Protein AF-T0GEK7-F1 (afdb_monomer_lite)

Radius of gyration: 29.61 Å; chains: 1; bounding box: 65×41×113 Å

pLDDT: mean 88.01, std 12.63, range [35.5, 98.06]

Secondary structure (DSSP, 8-state):
---EEE-HHHHHHHHH--TT-EEHHHHHHH-TTTHHHHGGGEEEEEEE-SEE--TT---TTPSEEEEEPTTS-EEEE--SSS--S--EEE-TTTTEEEEE-HHHHHHHHHHHHTPEEPP----STTEEEEEEEEEETTEEEEEEEE--TTT-S--SGGGGHHHHTSPSPEEEEESSTTSS-HHHHHHHHHTTEEEEEHHHHEEEETTS-EEE-HHHHHHHHHHHHHHHHHHHSTT---SS---TT--GGG-EEEEEETTEEEEEETTEEEEE-TTTTT-B-TTT-PBPHHHHHHHHHHHTTTEEEPPS-HHHHHHHHHHHHHHHHHH---S-SEEEETTEEEESSEEE-HHHHHHHHHHHHHTT----

Structure (mmCIF, N/CA/C/O backbone):
data_AF-T0GEK7-F1
#
_entry.id   AF-T0GEK7-F1
#
loop_
_atom_site.group_PDB
_atom_site.id
_atom_site.type_symbol
_atom_site.label_atom_id
_atom_site.label_alt_id
_atom_site.label_comp_id
_atom_site.label_asym_id
_atom_site.label_entity_id
_atom_site.label_seq_id
_atom_site.pdbx_PDB_ins_code
_atom_site.Cartn_x
_atom_site.Cartn_y
_atom_site.Cartn_z
_atom_site.occupancy
_atom_site.B_iso_or_equiv
_atom_site.auth_seq_id
_atom_site.auth_comp_id
_atom_site.auth_asym_id
_atom_site.auth_atom_id
_atom_site.pdbx_PDB_model_num
ATOM 1 N N . MET A 1 1 ? 29.939 -14.163 -2.809 1.00 54.75 1 MET A N 1
ATOM 2 C CA . MET A 1 1 ? 29.633 -12.724 -2.695 1.00 54.75 1 MET A CA 1
ATOM 3 C C . MET A 1 1 ? 28.647 -12.449 -3.815 1.00 54.75 1 MET A C 1
ATOM 5 O O . MET A 1 1 ? 29.001 -12.741 -4.946 1.00 54.75 1 MET A O 1
ATOM 9 N N . ILE A 1 2 ? 27.399 -12.097 -3.501 1.00 65.25 2 ILE A N 1
ATOM 10 C CA . ILE A 1 2 ? 26.385 -11.810 -4.529 1.00 65.25 2 ILE A CA 1
ATOM 11 C C . ILE A 1 2 ? 26.702 -10.416 -5.062 1.00 65.25 2 ILE A C 1
ATOM 13 O O . ILE A 1 2 ? 26.800 -9.482 -4.263 1.00 65.25 2 ILE A O 1
ATOM 17 N N . THR A 1 3 ? 26.923 -10.285 -6.367 1.00 82.38 3 THR A N 1
ATOM 18 C CA . THR A 1 3 ? 27.098 -8.967 -6.975 1.00 82.38 3 THR A CA 1
ATOM 19 C C . THR A 1 3 ? 25.712 -8.379 -7.198 1.00 82.38 3 THR A C 1
ATOM 21 O O . THR A 1 3 ? 24.776 -9.077 -7.584 1.00 82.38 3 THR A O 1
ATOM 24 N N . VAL A 1 4 ? 25.563 -7.094 -6.893 1.00 87.19 4 VAL A N 1
ATOM 25 C CA . VAL A 1 4 ? 24.313 -6.358 -7.087 1.00 87.19 4 VAL A CA 1
ATOM 26 C C . VAL A 1 4 ? 24.569 -5.174 -8.003 1.00 87.19 4 VAL A C 1
ATOM 28 O O . VAL A 1 4 ? 25.631 -4.550 -7.946 1.00 87.19 4 VAL A O 1
ATOM 31 N N . ARG A 1 5 ? 23.597 -4.862 -8.855 1.00 89.62 5 ARG A N 1
ATOM 32 C CA . ARG A 1 5 ? 23.664 -3.755 -9.815 1.00 89.62 5 ARG A CA 1
ATOM 33 C C . ARG A 1 5 ? 22.434 -2.865 -9.718 1.00 89.62 5 ARG A C 1
ATOM 35 O O . ARG A 1 5 ? 21.357 -3.319 -9.336 1.00 89.62 5 ARG A O 1
ATOM 42 N N . LYS A 1 6 ? 22.598 -1.603 -10.108 1.00 90.31 6 LYS A N 1
ATOM 43 C CA . LYS A 1 6 ? 21.480 -0.674 -10.289 1.00 90.31 6 LYS A CA 1
ATOM 44 C C . LYS A 1 6 ? 20.713 -0.986 -11.577 1.00 90.31 6 LYS A C 1
ATOM 46 O O . LYS A 1 6 ? 21.272 -1.567 -12.505 1.00 90.31 6 LYS A O 1
ATOM 51 N N . LEU A 1 7 ? 19.446 -0.577 -11.603 1.00 89.31 7 LEU A N 1
ATOM 52 C CA . LEU A 1 7 ? 18.543 -0.653 -12.759 1.00 89.31 7 LEU A CA 1
ATOM 53 C C . LEU A 1 7 ? 18.309 0.749 -13.348 1.00 89.31 7 LEU A C 1
ATOM 55 O O . LEU A 1 7 ? 17.173 1.169 -13.564 1.00 89.31 7 LEU A O 1
ATOM 59 N N . THR A 1 8 ? 19.387 1.523 -13.481 1.00 87.38 8 THR A N 1
ATOM 60 C CA . THR A 1 8 ? 19.336 2.961 -13.764 1.00 87.38 8 THR A CA 1
ATOM 61 C C . THR A 1 8 ? 18.547 3.270 -15.032 1.00 87.38 8 THR A C 1
ATOM 63 O O . THR A 1 8 ? 17.679 4.140 -14.999 1.00 87.38 8 THR A O 1
ATOM 66 N N . ASN A 1 9 ? 18.778 2.523 -16.119 1.00 89.06 9 ASN A N 1
ATOM 67 C CA . ASN A 1 9 ? 18.143 2.835 -17.399 1.00 89.06 9 ASN A CA 1
ATOM 68 C C . ASN A 1 9 ? 16.624 2.675 -17.286 1.00 89.06 9 ASN A C 1
ATOM 70 O O . ASN A 1 9 ? 15.871 3.525 -17.768 1.00 89.06 9 ASN A O 1
ATOM 74 N N . PHE A 1 10 ? 16.164 1.594 -16.646 1.00 91.19 10 PHE A N 1
ATOM 75 C CA . PHE A 1 10 ? 14.748 1.334 -16.408 1.00 91.19 10 PHE A CA 1
ATOM 76 C C . PHE A 1 10 ? 14.082 2.483 -15.654 1.00 91.19 10 PHE A C 1
ATOM 78 O O . PHE A 1 10 ? 13.043 2.976 -16.095 1.00 91.19 10 PHE A O 1
ATOM 85 N N . TRP A 1 11 ? 14.691 2.952 -14.565 1.00 92.19 11 TRP A N 1
ATOM 86 C CA . TRP A 1 11 ? 14.127 4.033 -13.758 1.00 92.19 11 TRP A CA 1
ATOM 87 C C . TRP A 1 11 ? 14.065 5.366 -14.505 1.00 92.19 11 TRP A C 1
ATOM 89 O O . TRP A 1 11 ? 13.012 6.003 -14.512 1.00 92.19 11 TRP A O 1
ATOM 99 N N . GLU A 1 12 ? 15.131 5.745 -15.210 1.00 90.19 12 GLU A N 1
ATOM 100 C CA . GLU A 1 12 ? 15.141 6.942 -16.064 1.00 90.19 12 GLU A CA 1
ATOM 101 C C . GLU A 1 12 ? 14.077 6.860 -17.167 1.00 90.19 12 GLU A C 1
ATOM 103 O O . GLU A 1 12 ? 13.406 7.841 -17.494 1.00 90.19 12 GLU A O 1
ATOM 108 N N . THR A 1 13 ? 13.853 5.664 -17.710 1.00 89.50 13 THR A N 1
ATOM 109 C CA . THR A 1 13 ? 12.808 5.443 -18.712 1.00 89.50 13 THR A CA 1
ATOM 110 C C . THR A 1 13 ? 11.412 5.646 -18.132 1.00 89.50 13 THR A C 1
ATOM 112 O O . THR A 1 13 ? 10.569 6.248 -18.796 1.00 89.50 13 THR A O 1
ATOM 115 N N . LEU A 1 14 ? 11.153 5.242 -16.884 1.00 89.00 14 LEU A N 1
ATOM 116 C CA . LEU A 1 14 ? 9.874 5.531 -16.221 1.00 89.00 14 LEU A CA 1
ATOM 117 C C . LEU A 1 14 ? 9.659 7.026 -15.945 1.00 89.00 14 LEU A C 1
ATOM 119 O O . LEU A 1 14 ? 8.513 7.474 -15.955 1.00 89.00 14 LEU A O 1
ATOM 123 N N . ASP A 1 15 ? 10.724 7.804 -15.743 1.00 87.62 15 ASP A N 1
ATOM 124 C CA . ASP A 1 15 ? 10.617 9.263 -15.620 1.00 87.62 15 ASP A CA 1
ATOM 125 C C . ASP A 1 15 ? 10.234 9.947 -16.928 1.00 87.62 15 ASP A C 1
ATOM 127 O O . ASP A 1 15 ? 9.551 10.971 -16.918 1.00 87.62 15 ASP A O 1
ATOM 131 N N . MET A 1 16 ? 10.645 9.383 -18.063 1.00 82.69 16 MET A N 1
ATOM 132 C CA . MET A 1 16 ? 10.327 9.924 -19.384 1.00 82.69 16 MET A CA 1
ATOM 133 C C . MET A 1 16 ? 8.981 9.419 -19.913 1.00 82.69 16 MET A C 1
ATOM 135 O O . MET A 1 16 ? 8.267 10.145 -20.609 1.00 82.69 16 MET A O 1
ATOM 139 N N . LEU A 1 17 ? 8.603 8.188 -19.574 1.00 77.38 17 LEU A N 1
ATOM 140 C CA . LEU A 1 17 ? 7.430 7.523 -20.123 1.00 77.38 17 LEU A CA 1
ATOM 141 C C . LEU A 1 17 ? 6.116 8.072 -19.584 1.00 77.38 17 LEU A C 1
ATOM 143 O O . LEU A 1 17 ? 5.878 8.134 -18.384 1.00 77.38 17 LEU A O 1
ATOM 147 N N . THR A 1 18 ? 5.188 8.347 -20.493 1.00 68.94 18 THR A N 1
ATOM 148 C CA . THR A 1 18 ? 3.776 8.465 -20.120 1.00 68.94 18 THR A CA 1
ATOM 149 C C . THR A 1 18 ? 3.167 7.086 -19.865 1.00 68.94 18 THR A C 1
ATOM 151 O O . THR A 1 18 ? 3.697 6.058 -20.294 1.00 68.94 18 THR A O 1
ATOM 154 N N . ASP A 1 19 ? 1.977 7.051 -19.261 1.00 68.25 19 ASP A N 1
ATOM 155 C CA . ASP A 1 19 ? 1.207 5.813 -19.052 1.00 68.25 19 ASP A CA 1
ATOM 156 C C . ASP A 1 19 ? 0.832 5.069 -20.357 1.00 68.25 19 ASP A C 1
ATOM 158 O O . ASP A 1 19 ? 0.309 3.951 -20.315 1.00 68.25 19 ASP A O 1
ATOM 162 N N . MET A 1 20 ? 1.103 5.659 -21.527 1.00 68.94 20 MET A N 1
ATOM 163 C CA . MET A 1 20 ? 0.858 5.070 -22.848 1.00 68.94 20 MET A CA 1
ATOM 164 C C . MET A 1 20 ? 1.876 3.979 -23.224 1.00 68.94 20 MET A C 1
ATOM 166 O O . MET A 1 20 ? 1.602 3.191 -24.133 1.00 68.94 20 MET A O 1
ATOM 170 N N . GLY A 1 21 ? 3.001 3.893 -22.505 1.00 86.25 21 GLY A N 1
ATOM 171 C CA . GLY A 1 21 ? 4.041 2.890 -22.728 1.00 86.25 21 GLY A CA 1
ATOM 172 C C . GLY A 1 21 ? 4.896 3.146 -23.972 1.00 86.25 21 GLY A C 1
ATOM 173 O O . GLY A 1 21 ? 4.830 4.211 -24.581 1.00 86.25 21 GLY A O 1
ATOM 174 N N . MET A 1 22 ? 5.689 2.147 -24.358 1.00 89.69 22 MET A N 1
ATOM 175 C CA . MET A 1 22 ? 6.542 2.160 -25.555 1.00 89.69 22 MET A CA 1
ATOM 176 C C . MET A 1 22 ? 6.510 0.797 -26.274 1.00 89.69 22 MET A C 1
ATOM 178 O O . MET A 1 22 ? 6.037 -0.189 -25.694 1.00 89.69 22 MET A O 1
ATOM 182 N N . PRO A 1 23 ? 6.966 0.713 -27.536 1.00 91.88 23 PRO A N 1
ATOM 183 C CA . PRO A 1 23 ? 7.024 -0.547 -28.273 1.00 91.88 23 PRO A CA 1
ATOM 184 C C . PRO A 1 23 ? 7.935 -1.570 -27.576 1.00 91.88 23 PRO A C 1
ATOM 186 O O . PRO A 1 23 ? 8.959 -1.207 -26.997 1.00 91.88 23 PRO A O 1
ATOM 189 N N . ALA A 1 24 ? 7.612 -2.862 -27.667 1.00 92.06 24 ALA A N 1
ATOM 190 C CA . ALA A 1 24 ? 8.409 -3.936 -27.062 1.00 92.06 24 ALA A CA 1
ATOM 191 C C . ALA A 1 24 ? 9.869 -3.968 -27.557 1.00 92.06 24 ALA A C 1
ATOM 193 O O . ALA A 1 24 ? 10.776 -4.385 -26.832 1.00 92.06 24 ALA A O 1
ATOM 194 N N . ILE A 1 25 ? 10.121 -3.540 -28.798 1.00 90.19 25 ILE A N 1
ATOM 195 C CA . ILE A 1 25 ? 11.484 -3.390 -29.319 1.00 90.19 25 ILE A CA 1
ATOM 196 C C . ILE A 1 25 ? 12.256 -2.252 -28.641 1.00 90.19 25 ILE A C 1
ATOM 198 O O . ILE A 1 25 ? 13.429 -2.450 -28.336 1.00 90.19 25 ILE A O 1
ATOM 202 N N . SER A 1 26 ? 11.605 -1.129 -28.321 1.00 88.94 26 SER A N 1
ATOM 203 C CA . SER A 1 26 ? 12.223 -0.025 -27.573 1.00 88.94 26 SER A CA 1
ATOM 204 C C . SER A 1 26 ? 12.553 -0.453 -26.144 1.00 88.94 26 SER A C 1
ATOM 206 O O . SER A 1 26 ? 13.675 -0.237 -25.691 1.00 88.94 26 SER A O 1
ATOM 208 N N . TRP A 1 27 ? 11.644 -1.173 -25.473 1.00 90.50 27 TRP A N 1
ATOM 209 C CA . TRP A 1 27 ? 11.923 -1.743 -24.150 1.00 90.50 27 TRP A CA 1
ATOM 210 C C . TRP A 1 27 ? 13.133 -2.695 -24.164 1.00 90.50 27 TRP A C 1
ATOM 212 O O . TRP A 1 27 ? 13.996 -2.624 -23.297 1.00 90.50 27 TRP A O 1
ATOM 222 N N . ARG A 1 28 ? 13.249 -3.588 -25.154 1.00 89.31 28 ARG A N 1
ATOM 223 C CA . ARG A 1 28 ? 14.420 -4.483 -25.243 1.00 89.31 28 ARG A CA 1
ATOM 224 C C . ARG A 1 28 ? 15.709 -3.743 -25.577 1.00 89.31 28 ARG A C 1
ATOM 226 O O . ARG A 1 28 ? 16.746 -4.047 -24.996 1.00 89.31 28 ARG A O 1
ATOM 233 N N . GLY A 1 29 ? 15.643 -2.804 -26.518 1.00 84.50 29 GLY A N 1
ATOM 234 C CA . GLY A 1 29 ? 16.805 -2.068 -27.011 1.00 84.50 29 GLY A CA 1
ATOM 235 C C . GLY A 1 29 ? 17.376 -1.072 -26.000 1.00 84.50 29 GLY A C 1
ATOM 236 O O . GLY A 1 29 ? 18.592 -0.929 -25.928 1.00 84.50 29 GLY A O 1
ATOM 237 N N . GLY A 1 30 ? 16.525 -0.423 -25.198 1.00 82.88 30 GLY A N 1
ATOM 238 C CA . GLY A 1 30 ? 16.947 0.537 -24.169 1.00 82.88 30 GLY A CA 1
ATOM 239 C C . GLY A 1 30 ? 17.487 -0.108 -22.887 1.00 82.88 30 GLY A C 1
ATOM 240 O O . GLY A 1 30 ? 18.254 0.513 -22.149 1.00 82.88 30 GLY A O 1
ATOM 241 N N . HIS A 1 31 ? 17.136 -1.374 -22.636 1.00 86.25 31 HIS A N 1
ATOM 242 C CA . HIS A 1 31 ? 17.421 -2.065 -21.374 1.00 86.25 31 HIS A CA 1
ATOM 243 C C . HIS A 1 31 ? 18.125 -3.424 -21.538 1.00 86.25 31 HIS A C 1
ATOM 245 O O . HIS A 1 31 ? 17.794 -4.350 -20.800 1.00 86.25 31 HIS A O 1
ATOM 251 N N . PRO A 1 32 ? 19.104 -3.619 -22.445 1.00 84.06 32 PRO A N 1
ATOM 252 C CA . PRO A 1 32 ? 19.640 -4.952 -22.737 1.00 84.06 32 PRO A CA 1
ATOM 253 C C . PRO A 1 32 ? 20.264 -5.626 -21.507 1.00 84.06 32 PRO A C 1
ATOM 255 O O . PRO A 1 32 ? 20.119 -6.831 -21.319 1.00 84.06 32 PRO A O 1
ATOM 258 N N . GLY A 1 33 ? 20.907 -4.848 -20.629 1.00 85.69 33 GLY A N 1
ATOM 259 C CA . GLY A 1 33 ? 21.467 -5.351 -19.374 1.00 85.69 33 GLY A CA 1
ATOM 260 C C . GLY A 1 33 ? 20.417 -5.655 -18.303 1.00 85.69 33 GLY A C 1
ATOM 261 O O . GLY A 1 33 ? 20.663 -6.494 -17.444 1.00 85.69 33 GLY A O 1
ATOM 262 N N . GLU A 1 34 ? 19.251 -5.018 -18.354 1.00 90.69 34 GLU A N 1
ATOM 263 C CA . GLU A 1 34 ? 18.211 -5.049 -17.312 1.00 90.69 34 GLU A CA 1
ATOM 264 C C . GLU A 1 34 ? 16.970 -5.850 -17.752 1.00 90.69 34 GLU A C 1
ATOM 266 O O . GLU A 1 34 ? 16.042 -6.053 -16.971 1.00 90.69 34 GLU A O 1
ATOM 271 N N . TRP A 1 35 ? 16.954 -6.331 -18.998 1.00 90.75 35 TRP A N 1
ATOM 272 C CA . TRP A 1 35 ? 15.762 -6.835 -19.673 1.00 90.75 35 TRP A CA 1
ATOM 273 C C . TRP A 1 35 ? 15.071 -7.986 -18.943 1.00 90.75 35 TRP A C 1
ATOM 275 O O . TRP A 1 35 ? 13.845 -7.991 -18.838 1.00 90.75 35 TRP A O 1
ATOM 285 N N . GLU A 1 36 ? 15.833 -8.934 -18.397 1.00 92.19 36 GLU A N 1
ATOM 286 C CA . GLU A 1 36 ? 15.252 -10.068 -17.669 1.00 92.19 36 GLU A CA 1
ATOM 287 C C . GLU A 1 36 ? 14.533 -9.645 -16.381 1.00 92.19 36 GLU A C 1
ATOM 289 O O . GLU A 1 36 ? 13.574 -10.300 -15.978 1.00 92.19 36 GLU A O 1
ATOM 294 N N . VAL A 1 37 ? 14.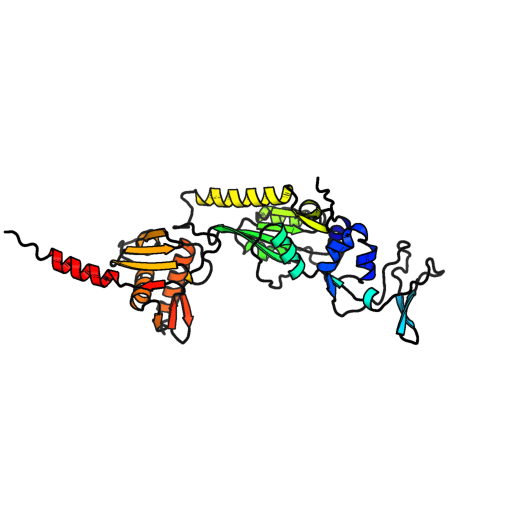918 -8.508 -15.791 1.00 92.00 37 VAL A N 1
ATOM 295 C CA . VAL A 1 37 ? 14.235 -7.913 -14.633 1.00 92.00 37 VAL A CA 1
ATOM 296 C C . VAL A 1 37 ? 12.988 -7.141 -15.071 1.00 92.00 37 VAL A C 1
ATOM 298 O O . VAL A 1 37 ? 11.949 -7.196 -14.415 1.00 92.00 37 VAL A O 1
ATOM 301 N N . VAL A 1 38 ? 13.073 -6.419 -16.192 1.00 92.69 38 VAL A N 1
ATOM 302 C CA . VAL A 1 38 ? 12.011 -5.519 -16.671 1.00 92.69 38 VAL A CA 1
ATOM 303 C C . VAL A 1 38 ? 10.866 -6.281 -17.336 1.00 92.69 38 VAL A C 1
ATOM 305 O O . VAL A 1 38 ? 9.698 -6.013 -17.054 1.00 92.69 38 VAL A O 1
ATOM 308 N N . ARG A 1 39 ? 11.169 -7.254 -18.204 1.00 93.56 39 ARG A N 1
ATOM 309 C CA . ARG A 1 39 ? 10.184 -7.977 -19.027 1.00 93.56 39 ARG A CA 1
ATOM 310 C C . ARG A 1 39 ? 8.984 -8.523 -18.235 1.00 93.56 39 ARG A C 1
ATOM 312 O O . ARG A 1 39 ? 7.860 -8.345 -18.710 1.00 93.56 39 ARG A O 1
ATOM 319 N N . PRO A 1 40 ? 9.149 -9.164 -17.059 1.00 94.75 40 PRO A N 1
ATOM 320 C CA . PRO A 1 40 ? 8.019 -9.700 -16.295 1.00 94.75 40 PRO A CA 1
ATOM 321 C C . PRO A 1 40 ? 7.040 -8.621 -15.810 1.00 94.75 40 PRO A C 1
ATOM 323 O O . PRO A 1 40 ? 5.848 -8.903 -15.647 1.00 94.75 40 PRO A O 1
ATOM 326 N N . LEU A 1 41 ? 7.532 -7.392 -15.617 1.00 94.25 41 LEU A N 1
ATOM 327 C CA . LEU A 1 41 ? 6.781 -6.241 -15.113 1.00 94.25 41 LEU A CA 1
ATOM 328 C C . LEU A 1 41 ? 5.962 -5.539 -16.202 1.00 94.25 41 LEU A C 1
ATOM 330 O O . LEU A 1 41 ? 5.183 -4.639 -15.893 1.00 94.25 41 LEU A O 1
ATOM 334 N N . LEU A 1 42 ? 6.114 -5.932 -17.468 1.00 94.31 42 LEU A N 1
ATOM 335 C CA . LEU A 1 42 ? 5.407 -5.322 -18.588 1.00 94.31 42 LEU A CA 1
ATOM 336 C C . LEU A 1 42 ? 4.090 -6.045 -18.902 1.00 94.31 42 LEU A C 1
ATOM 338 O O . LEU A 1 42 ? 3.919 -7.253 -18.689 1.00 94.31 42 LEU A O 1
ATOM 342 N N . VAL A 1 43 ? 3.140 -5.281 -19.440 1.00 94.75 43 VAL A N 1
ATOM 343 C CA . VAL A 1 43 ? 1.871 -5.779 -19.975 1.00 94.75 43 VAL A CA 1
ATOM 344 C C . VAL A 1 43 ? 1.561 -5.122 -21.317 1.00 94.75 43 VAL A C 1
ATOM 346 O O . VAL A 1 43 ? 1.776 -3.923 -21.516 1.00 94.75 43 VAL A O 1
ATOM 349 N N . ASN A 1 44 ? 1.029 -5.918 -22.244 1.00 94.19 44 ASN A N 1
ATOM 350 C CA . ASN A 1 44 ? 0.565 -5.436 -23.539 1.00 94.19 44 ASN A CA 1
ATOM 351 C C . ASN A 1 44 ? -0.644 -4.508 -23.365 1.00 94.19 44 ASN A C 1
ATOM 353 O O . ASN A 1 44 ? -1.605 -4.831 -22.671 1.00 94.19 44 ASN A O 1
ATOM 357 N N . THR A 1 45 ? -0.632 -3.374 -24.061 1.00 91.25 45 THR A N 1
ATOM 358 C CA . THR A 1 45 ? -1.751 -2.413 -24.073 1.00 91.25 45 THR A CA 1
ATOM 359 C C . THR A 1 45 ? -2.826 -2.752 -25.112 1.00 91.25 45 THR A C 1
ATOM 361 O O . THR A 1 45 ? -3.866 -2.101 -25.160 1.00 91.25 45 THR A O 1
ATOM 364 N N . GLY A 1 46 ? -2.555 -3.726 -25.990 1.00 91.19 46 GLY A N 1
ATOM 365 C CA . GLY A 1 46 ? -3.379 -4.044 -27.161 1.00 91.19 46 GLY A CA 1
ATOM 366 C C . GLY A 1 46 ? -3.187 -3.089 -28.346 1.00 91.19 46 GLY A C 1
ATOM 367 O O . GLY A 1 46 ? -3.750 -3.326 -29.412 1.00 91.19 46 GLY A O 1
ATOM 368 N N . ARG A 1 47 ? -2.379 -2.031 -28.195 1.00 92.00 47 ARG A N 1
ATOM 369 C CA . ARG A 1 47 ? -2.059 -1.080 -29.268 1.00 92.00 47 ARG A CA 1
ATOM 370 C C . ARG A 1 47 ? -0.790 -1.494 -30.010 1.00 92.00 47 ARG A C 1
ATOM 372 O O . ARG A 1 47 ? 0.072 -2.180 -29.458 1.00 92.00 47 ARG A O 1
ATOM 379 N N . ARG A 1 48 ? -0.677 -1.049 -31.260 1.00 93.38 48 ARG A N 1
ATOM 380 C CA . ARG A 1 48 ? 0.524 -1.191 -32.088 1.00 93.38 48 ARG A CA 1
ATOM 381 C C . ARG A 1 48 ? 1.145 0.177 -32.307 1.00 93.38 48 ARG A C 1
ATOM 383 O O . ARG A 1 48 ? 0.424 1.159 -32.473 1.00 93.38 48 ARG A O 1
ATOM 390 N N . ALA A 1 49 ? 2.464 0.225 -32.298 1.00 91.12 49 ALA A N 1
ATOM 391 C CA . ALA A 1 49 ? 3.209 1.426 -32.598 1.00 91.12 49 ALA A CA 1
ATOM 392 C C . ALA A 1 49 ? 3.164 1.712 -34.103 1.00 91.12 49 ALA A C 1
ATOM 394 O O . ALA A 1 49 ? 3.383 0.813 -34.913 1.00 91.12 49 ALA A O 1
ATOM 395 N N . ALA A 1 50 ? 2.897 2.965 -34.470 1.00 90.38 50 ALA A N 1
ATOM 396 C CA . ALA A 1 50 ? 3.035 3.434 -35.850 1.00 90.38 50 ALA A CA 1
ATOM 397 C C . ALA A 1 50 ? 4.490 3.807 -36.191 1.00 90.38 50 ALA A C 1
ATOM 399 O O . ALA A 1 50 ? 4.821 4.029 -37.355 1.00 90.38 50 ALA A O 1
ATOM 400 N N . SER A 1 51 ? 5.352 3.880 -35.178 1.00 89.25 51 SER A N 1
ATOM 401 C CA . SER A 1 51 ? 6.763 4.219 -35.295 1.00 89.25 51 SER A CA 1
ATOM 402 C C . SER A 1 51 ? 7.586 3.553 -34.192 1.00 89.25 51 SER A C 1
ATOM 404 O O . SER A 1 51 ? 7.047 3.220 -33.137 1.00 89.25 51 SER A O 1
ATOM 406 N N . VAL A 1 52 ? 8.885 3.375 -34.423 1.00 87.50 52 VAL A N 1
ATOM 407 C CA . VAL A 1 52 ? 9.847 2.844 -33.442 1.00 87.50 52 VAL A CA 1
ATOM 408 C C . VAL A 1 52 ? 11.088 3.731 -33.386 1.00 87.50 52 VAL A C 1
ATOM 410 O O . VAL A 1 52 ? 11.446 4.370 -34.380 1.00 87.50 52 VAL A O 1
ATOM 413 N N . ASP A 1 53 ? 11.741 3.772 -32.228 1.00 79.62 53 ASP A N 1
ATOM 414 C CA . ASP A 1 53 ? 12.920 4.615 -32.022 1.00 79.62 53 ASP A CA 1
ATOM 415 C C . ASP A 1 53 ? 14.071 4.201 -32.946 1.00 79.62 53 ASP A C 1
ATOM 417 O O . ASP A 1 53 ? 14.267 3.020 -33.253 1.00 79.62 53 ASP A O 1
ATOM 421 N N . CYS A 1 54 ? 14.838 5.184 -33.419 1.00 74.88 54 CYS A N 1
ATOM 422 C CA . CYS A 1 54 ? 15.990 4.920 -34.271 1.00 74.88 54 CYS A CA 1
ATOM 423 C C . CYS A 1 54 ? 17.241 4.619 -33.424 1.00 74.88 54 CYS A C 1
ATOM 425 O O . CYS A 1 54 ? 17.600 5.439 -32.578 1.00 74.88 54 CYS A O 1
ATOM 427 N N . PRO A 1 55 ? 17.973 3.523 -33.699 1.00 63.53 55 PRO A N 1
ATOM 428 C CA . PRO A 1 55 ? 19.237 3.213 -33.026 1.00 63.53 55 PRO A CA 1
ATOM 429 C C . PRO A 1 55 ? 20.351 4.245 -33.268 1.00 63.53 55 PRO A C 1
ATOM 431 O O . PRO A 1 55 ? 21.277 4.341 -32.470 1.00 63.53 55 PRO A O 1
ATOM 434 N N . SER A 1 56 ? 20.291 4.998 -34.373 1.00 61.56 56 SER A N 1
ATOM 435 C CA . SER A 1 56 ? 21.366 5.898 -34.825 1.00 61.56 56 SER A CA 1
ATOM 436 C C . SER A 1 56 ? 21.420 7.248 -34.093 1.00 61.56 56 SER A C 1
ATOM 438 O O . SER A 1 56 ? 22.327 8.033 -34.356 1.00 61.56 56 SER A O 1
ATOM 440 N N . GLY A 1 57 ? 20.482 7.528 -33.181 1.00 55.56 57 GLY A N 1
ATOM 441 C CA . GLY A 1 57 ? 20.324 8.854 -32.576 1.00 55.56 57 GLY A CA 1
ATOM 442 C C . GLY A 1 57 ? 19.526 9.814 -33.468 1.00 55.56 57 GLY A C 1
ATOM 443 O O . GLY A 1 57 ? 19.439 9.640 -34.681 1.00 55.56 57 GLY A O 1
ATOM 444 N N . ALA A 1 58 ? 18.858 10.779 -32.836 1.00 53.31 58 ALA A N 1
ATOM 445 C CA . ALA A 1 58 ? 17.810 11.618 -33.416 1.00 53.31 58 ALA A CA 1
ATOM 446 C C . ALA A 1 58 ? 18.261 12.481 -34.616 1.00 53.31 58 ALA A C 1
ATOM 448 O O . ALA A 1 58 ? 19.026 13.430 -34.451 1.00 53.31 58 ALA A O 1
ATOM 449 N N . GLY A 1 59 ? 17.720 12.183 -35.801 1.00 52.44 59 GLY A N 1
ATOM 450 C CA . GLY A 1 59 ? 17.540 13.144 -36.896 1.00 52.44 59 GLY A CA 1
ATOM 451 C C . GLY A 1 59 ? 16.224 13.925 -36.750 1.00 52.44 59 GLY A C 1
ATOM 452 O O . GLY A 1 59 ? 15.380 13.571 -35.924 1.00 52.44 59 GLY A O 1
ATOM 453 N N . GLU A 1 60 ? 16.042 14.978 -37.552 1.00 51.00 60 GLU A N 1
ATOM 454 C CA . GLU A 1 60 ? 14.865 15.870 -37.532 1.00 51.00 60 GLU A CA 1
ATOM 455 C C . GLU A 1 60 ? 13.542 15.127 -37.822 1.00 51.00 60 GLU A C 1
ATOM 457 O O . GLU A 1 60 ? 12.493 15.532 -37.323 1.00 51.00 60 GLU A O 1
ATOM 462 N N . PHE A 1 61 ? 13.591 13.995 -38.543 1.00 56.34 61 PHE A N 1
ATOM 463 C CA . PHE A 1 61 ? 12.428 13.158 -38.875 1.00 56.34 61 PHE A CA 1
ATOM 464 C C . PHE A 1 61 ? 12.458 11.768 -38.210 1.00 56.34 61 PHE A C 1
ATOM 466 O O . PHE A 1 61 ? 11.866 10.807 -38.697 1.00 56.34 61 PHE A O 1
ATOM 473 N N . CYS A 1 62 ? 13.133 11.644 -37.069 1.00 66.50 62 CYS A N 1
ATOM 474 C CA . CYS A 1 62 ? 13.125 10.448 -36.226 1.00 66.50 62 CYS A CA 1
ATOM 475 C C . CYS A 1 62 ? 11.967 10.544 -35.206 1.00 66.50 62 CYS A C 1
ATOM 477 O O . CYS A 1 62 ? 11.862 11.586 -34.555 1.00 66.50 62 CYS A O 1
ATOM 479 N N . PRO A 1 63 ? 11.072 9.541 -35.036 1.00 80.25 63 PRO A N 1
ATOM 480 C CA . PRO A 1 63 ? 11.269 8.078 -35.130 1.00 80.25 63 PRO A CA 1
ATOM 481 C C . PRO A 1 63 ? 10.988 7.419 -36.500 1.00 80.25 63 PRO A C 1
ATOM 483 O O . PRO A 1 63 ? 10.325 7.989 -37.362 1.00 80.25 63 PRO A O 1
ATOM 486 N N . ARG A 1 64 ? 11.446 6.165 -36.686 1.00 87.75 64 ARG A N 1
ATOM 487 C CA . ARG A 1 64 ? 11.211 5.359 -37.907 1.00 87.75 64 ARG A CA 1
ATOM 488 C C . ARG A 1 64 ? 9.741 4.983 -38.038 1.00 87.75 64 ARG A C 1
ATOM 490 O O . ARG A 1 64 ? 9.149 4.524 -37.065 1.00 87.75 64 ARG A O 1
ATOM 497 N N . LYS A 1 65 ? 9.167 5.082 -39.237 1.00 90.94 65 LYS A N 1
ATOM 498 C CA . LYS A 1 65 ? 7.759 4.740 -39.490 1.00 90.94 65 LYS A CA 1
ATOM 499 C C . LYS A 1 65 ? 7.592 3.244 -39.736 1.00 90.94 65 LYS A C 1
ATOM 501 O O . LYS A 1 65 ? 8.301 2.674 -40.559 1.00 90.94 65 LYS A O 1
ATOM 506 N N . VAL A 1 66 ? 6.629 2.621 -39.062 1.00 92.94 66 VAL A N 1
ATOM 507 C CA . VAL A 1 66 ? 6.261 1.218 -39.289 1.00 92.94 66 VAL A CA 1
ATOM 508 C C . VAL A 1 66 ? 5.361 1.121 -40.523 1.00 92.94 66 VAL A C 1
ATOM 510 O O . VAL A 1 66 ? 4.343 1.809 -40.615 1.00 92.94 66 VAL A O 1
ATOM 513 N N . ILE A 1 67 ? 5.731 0.254 -41.464 1.00 92.88 67 ILE A N 1
ATOM 514 C CA . ILE A 1 67 ? 5.022 0.007 -42.721 1.00 92.88 67 ILE A CA 1
ATOM 515 C C . ILE A 1 67 ? 4.723 -1.487 -42.828 1.00 92.88 67 ILE A C 1
ATOM 517 O O . ILE A 1 67 ? 5.620 -2.324 -42.715 1.00 92.88 67 ILE A O 1
ATOM 521 N N . GLU A 1 68 ? 3.456 -1.817 -43.068 1.00 93.19 68 GLU A N 1
ATOM 522 C CA . GLU A 1 68 ? 3.021 -3.175 -43.388 1.00 93.19 68 GLU A CA 1
ATOM 523 C C . GLU A 1 68 ? 3.077 -3.383 -44.906 1.00 93.19 68 GLU A C 1
ATOM 525 O O . GLU A 1 68 ? 2.455 -2.655 -45.681 1.00 93.19 68 GLU A O 1
ATOM 530 N N . LEU A 1 69 ? 3.875 -4.358 -45.330 1.00 91.88 69 LEU A N 1
ATOM 531 C CA . LEU A 1 69 ? 4.076 -4.743 -46.720 1.00 91.88 69 LEU A CA 1
ATOM 532 C C . LEU A 1 69 ? 3.114 -5.872 -47.115 1.00 91.88 69 LEU A C 1
ATOM 534 O O . LEU A 1 69 ? 2.508 -6.549 -46.280 1.00 91.88 69 LEU A O 1
ATOM 538 N N . SER A 1 70 ? 3.022 -6.140 -48.419 1.00 87.25 70 SER A N 1
ATOM 539 C CA . SER A 1 70 ? 2.273 -7.287 -48.939 1.00 87.25 70 SER A CA 1
ATOM 540 C C . SER A 1 70 ? 2.759 -8.603 -48.321 1.00 87.25 70 SER A C 1
ATOM 542 O O . SER A 1 70 ? 3.964 -8.851 -48.240 1.00 87.25 70 SER A O 1
ATOM 544 N N . GLY A 1 71 ? 1.823 -9.469 -47.928 1.00 85.94 71 GLY A N 1
ATOM 545 C CA . GLY A 1 71 ? 2.135 -10.761 -47.308 1.00 85.94 71 GLY A CA 1
ATOM 546 C C . GLY A 1 71 ? 2.366 -10.707 -45.793 1.00 85.94 71 GLY A C 1
ATOM 547 O O . GLY A 1 71 ? 2.881 -11.672 -45.239 1.00 85.94 71 GLY A O 1
ATOM 548 N N . GLY A 1 72 ? 2.003 -9.607 -45.121 1.00 84.75 72 GLY A N 1
ATOM 549 C CA . GLY A 1 72 ? 2.049 -9.489 -43.655 1.00 84.75 72 GLY A CA 1
ATOM 550 C C . GLY A 1 72 ? 3.447 -9.254 -43.073 1.00 84.75 72 GLY A C 1
ATOM 551 O O . GLY A 1 72 ? 3.629 -9.305 -41.857 1.00 84.75 72 GLY A O 1
ATOM 552 N N . ARG A 1 73 ? 4.446 -9.000 -43.929 1.00 91.50 73 ARG A N 1
ATOM 553 C CA . ARG A 1 73 ? 5.774 -8.534 -43.507 1.00 91.50 73 ARG A CA 1
ATOM 554 C C . ARG A 1 73 ? 5.676 -7.084 -43.052 1.00 91.50 73 ARG A C 1
ATOM 556 O O . ARG A 1 73 ? 4.948 -6.308 -43.660 1.00 91.50 73 ARG A O 1
ATOM 563 N N . MET A 1 74 ? 6.441 -6.700 -42.037 1.00 93.69 74 MET A N 1
ATOM 564 C CA . MET A 1 74 ? 6.512 -5.307 -41.598 1.00 93.69 74 MET A CA 1
ATOM 565 C C . MET A 1 74 ? 7.955 -4.838 -41.504 1.00 93.69 74 MET A C 1
ATOM 567 O O . MET A 1 74 ? 8.863 -5.602 -41.172 1.00 93.69 74 MET A O 1
ATOM 571 N N . ILE A 1 75 ? 8.145 -3.560 -41.799 1.00 93.38 75 ILE A N 1
ATOM 572 C CA . ILE A 1 75 ? 9.432 -2.875 -41.726 1.00 93.38 75 ILE A CA 1
ATOM 573 C C . ILE A 1 75 ? 9.280 -1.552 -40.975 1.00 93.38 75 ILE A C 1
ATOM 575 O O . ILE A 1 75 ? 8.187 -0.994 -40.909 1.00 93.38 75 ILE A O 1
ATOM 579 N N . ALA A 1 76 ? 10.373 -1.043 -40.420 1.00 91.31 76 ALA A N 1
ATOM 580 C CA . ALA A 1 76 ? 10.494 0.298 -39.875 1.00 91.31 76 ALA A CA 1
ATOM 581 C C . ALA A 1 76 ? 11.489 1.102 -40.724 1.00 91.31 76 ALA A C 1
ATOM 583 O O . ALA A 1 76 ? 12.683 0.793 -40.752 1.00 91.31 76 ALA A O 1
ATOM 584 N N . GLU A 1 77 ? 10.990 2.123 -41.417 1.00 90.19 77 GLU A N 1
ATOM 585 C CA . GLU A 1 77 ? 11.729 2.908 -42.409 1.00 90.19 77 GLU A CA 1
ATOM 586 C C . GLU A 1 77 ? 12.159 4.275 -41.847 1.00 90.19 77 GLU A C 1
ATOM 588 O O . GLU A 1 77 ? 11.392 4.955 -41.156 1.00 90.19 77 GLU A O 1
ATOM 593 N N . CYS A 1 78 ? 13.391 4.690 -42.156 1.00 86.75 78 CYS A N 1
ATOM 594 C CA . CYS A 1 78 ? 13.896 6.032 -41.859 1.00 86.75 78 CYS A CA 1
ATOM 595 C C . CYS A 1 78 ? 13.092 7.086 -42.631 1.00 86.75 78 CYS A C 1
ATOM 597 O O . CYS A 1 78 ? 12.837 6.907 -43.816 1.00 86.75 78 CYS A O 1
ATOM 599 N N . GLN A 1 79 ? 12.682 8.171 -41.973 1.00 85.44 79 GLN A N 1
ATOM 600 C CA . GLN A 1 79 ? 11.932 9.250 -42.631 1.00 85.44 79 GLN A CA 1
ATOM 601 C C . GLN A 1 79 ? 12.812 10.461 -42.997 1.00 85.44 79 GLN A C 1
ATOM 603 O O . GLN A 1 79 ? 12.300 11.415 -43.577 1.00 85.44 79 GLN A O 1
ATOM 608 N N . ASP A 1 80 ? 14.116 10.437 -42.690 1.00 81.31 80 ASP A N 1
ATOM 609 C CA . ASP A 1 80 ? 15.047 11.488 -43.116 1.00 81.31 80 ASP A CA 1
ATOM 610 C C . ASP A 1 80 ? 15.296 11.427 -44.633 1.00 81.31 80 ASP A C 1
ATOM 612 O O . ASP A 1 80 ? 15.286 10.355 -45.246 1.00 81.31 80 ASP A O 1
ATOM 616 N N . ILE A 1 81 ? 15.554 12.590 -45.241 1.00 79.06 81 ILE A N 1
ATOM 617 C CA . ILE A 1 81 ? 15.883 12.717 -46.666 1.00 79.06 81 ILE A CA 1
ATOM 618 C C . ILE A 1 81 ? 17.224 13.458 -46.804 1.00 79.06 81 ILE A C 1
ATOM 620 O O . ILE A 1 81 ? 17.269 14.666 -46.562 1.00 79.06 81 ILE A O 1
ATOM 624 N N . PRO A 1 82 ? 18.309 12.783 -47.238 1.00 81.31 82 PRO A N 1
ATOM 625 C CA . PRO A 1 82 ? 18.398 11.348 -47.534 1.00 81.31 82 PRO A CA 1
ATOM 626 C C . PRO A 1 82 ? 18.313 10.480 -46.267 1.00 81.31 82 PRO A C 1
ATOM 628 O O . PRO A 1 82 ? 18.611 10.949 -45.171 1.00 81.31 82 PRO A O 1
ATOM 631 N N . ALA A 1 83 ? 17.947 9.204 -46.429 1.00 77.75 83 ALA A N 1
ATOM 632 C CA . ALA A 1 83 ? 17.864 8.267 -45.313 1.00 77.75 83 ALA A CA 1
ATOM 633 C C . ALA A 1 83 ? 19.227 8.131 -44.617 1.00 77.75 83 ALA A C 1
ATOM 635 O O . ALA A 1 83 ? 20.234 7.815 -45.252 1.00 77.75 83 ALA A O 1
ATOM 636 N N . VAL A 1 84 ? 19.243 8.359 -43.303 1.00 81.00 84 VAL A N 1
ATOM 637 C CA . VAL A 1 84 ? 20.468 8.338 -42.484 1.00 81.00 84 VAL A CA 1
ATOM 638 C C . VAL A 1 84 ? 20.711 6.957 -41.862 1.00 81.00 84 VAL A C 1
ATOM 640 O O . VAL A 1 84 ? 21.791 6.676 -41.349 1.00 81.00 84 VAL A O 1
ATOM 643 N N . CYS A 1 85 ? 19.720 6.062 -41.904 1.00 80.94 85 CYS A N 1
ATOM 644 C CA . CYS A 1 85 ? 19.827 4.732 -41.316 1.00 80.94 85 CYS A CA 1
ATOM 645 C C . CYS A 1 85 ? 19.054 3.668 -42.105 1.00 80.94 85 CYS A C 1
ATOM 647 O O . CYS A 1 85 ? 18.067 3.970 -42.779 1.00 80.94 85 CYS A O 1
ATOM 649 N N . ASP A 1 86 ? 19.496 2.416 -41.974 1.00 85.12 86 ASP A N 1
ATOM 650 C CA . ASP A 1 86 ? 18.912 1.283 -42.690 1.00 85.12 86 ASP A CA 1
ATOM 651 C C . ASP A 1 86 ? 17.487 0.955 -42.231 1.00 85.12 86 ASP A C 1
ATOM 653 O O . ASP A 1 86 ? 17.112 1.140 -41.065 1.00 85.12 86 ASP A O 1
ATOM 657 N N . THR A 1 87 ? 16.709 0.398 -43.163 1.00 88.44 87 THR A N 1
ATOM 658 C CA . THR A 1 87 ? 15.391 -0.177 -42.876 1.00 88.44 87 THR A CA 1
ATOM 659 C C . THR A 1 87 ? 15.537 -1.367 -41.932 1.00 88.44 87 THR A C 1
ATOM 661 O O . THR A 1 87 ? 16.368 -2.247 -42.147 1.00 88.44 87 THR A O 1
ATOM 664 N N . LEU A 1 88 ? 14.698 -1.413 -40.899 1.00 88.69 88 LEU A N 1
ATOM 665 C CA . LEU A 1 88 ? 14.679 -2.494 -39.917 1.00 88.69 88 LEU A CA 1
ATOM 666 C C . LEU A 1 88 ? 13.479 -3.406 -40.159 1.00 88.69 88 LEU A C 1
ATOM 668 O O . LEU A 1 88 ? 12.350 -2.931 -40.203 1.00 88.69 88 LEU A O 1
ATOM 672 N N . GLU A 1 89 ? 13.695 -4.713 -40.271 1.00 91.94 89 GLU A N 1
ATOM 673 C CA . GLU A 1 89 ? 12.583 -5.665 -40.237 1.00 91.94 89 GLU A CA 1
ATOM 674 C C . GLU A 1 89 ? 12.000 -5.739 -38.822 1.00 91.94 89 GLU A C 1
ATOM 676 O O . GLU A 1 89 ? 12.739 -5.851 -37.844 1.00 91.94 89 GLU A O 1
ATOM 681 N N . VAL A 1 90 ? 10.671 -5.667 -38.713 1.00 93.25 90 VAL A N 1
ATOM 682 C CA . VAL A 1 90 ? 9.966 -5.722 -37.427 1.00 93.25 90 VAL A CA 1
ATOM 683 C C . VAL A 1 90 ? 8.832 -6.737 -37.474 1.00 93.25 90 VAL A C 1
ATOM 685 O O . VAL A 1 90 ? 8.173 -6.942 -38.492 1.00 93.25 90 VAL A O 1
ATOM 688 N N . THR A 1 91 ? 8.583 -7.383 -36.345 1.00 93.94 91 THR A N 1
ATOM 689 C CA . THR A 1 91 ? 7.478 -8.322 -36.155 1.00 93.94 91 THR A CA 1
ATOM 690 C C . THR A 1 91 ? 6.298 -7.658 -35.448 1.00 93.94 91 THR A C 1
ATOM 692 O O . THR A 1 91 ? 6.406 -6.570 -34.880 1.00 93.94 91 THR A O 1
ATOM 695 N N . LEU A 1 92 ? 5.149 -8.345 -35.420 1.00 91.44 92 LEU A N 1
ATOM 696 C CA . LEU A 1 92 ? 3.981 -7.864 -34.670 1.00 91.44 92 LEU A CA 1
ATOM 697 C C . LEU A 1 92 ? 4.295 -7.738 -33.180 1.00 91.44 92 LEU A C 1
ATOM 699 O O . LEU A 1 92 ? 3.785 -6.829 -32.534 1.00 91.44 92 LEU A O 1
ATOM 703 N N . ALA A 1 93 ? 5.125 -8.636 -32.645 1.00 92.12 93 ALA A N 1
ATOM 704 C CA . ALA A 1 93 ? 5.543 -8.601 -31.251 1.00 92.12 93 ALA A CA 1
ATOM 705 C C . ALA A 1 93 ? 6.433 -7.385 -30.958 1.00 92.12 93 ALA A C 1
ATOM 707 O O . ALA A 1 93 ? 6.294 -6.785 -29.900 1.00 92.12 93 ALA A O 1
ATOM 708 N N . ASP A 1 94 ? 7.289 -6.982 -31.899 1.00 93.25 94 ASP A N 1
ATOM 709 C CA . ASP A 1 94 ? 8.219 -5.857 -31.730 1.00 93.25 94 ASP A CA 1
ATOM 710 C C . ASP A 1 94 ? 7.496 -4.516 -31.584 1.00 93.25 94 ASP A C 1
ATOM 712 O O . ASP A 1 94 ? 7.892 -3.674 -30.776 1.00 93.25 94 ASP A O 1
ATOM 716 N N . ILE A 1 95 ? 6.410 -4.341 -32.339 1.00 93.88 95 ILE A N 1
ATOM 717 C CA . ILE A 1 95 ? 5.626 -3.102 -32.369 1.00 93.88 95 ILE A CA 1
ATOM 718 C C . ILE A 1 95 ? 4.454 -3.105 -31.380 1.00 93.88 95 ILE A C 1
ATOM 720 O O . ILE A 1 95 ? 3.682 -2.146 -31.346 1.00 93.88 95 ILE A O 1
ATOM 724 N N . GLN A 1 96 ? 4.271 -4.167 -30.586 1.00 94.75 96 GLN A N 1
ATOM 725 C CA . GLN A 1 96 ? 3.261 -4.167 -29.529 1.00 94.75 96 GLN A CA 1
ATOM 726 C C . GLN A 1 96 ? 3.630 -3.138 -28.464 1.00 94.75 96 GLN A C 1
ATOM 728 O O . GLN A 1 96 ? 4.710 -3.183 -27.880 1.00 94.75 96 GLN A O 1
ATOM 733 N N . MET A 1 97 ? 2.706 -2.217 -28.198 1.00 93.75 97 MET A N 1
ATOM 734 C CA . MET A 1 97 ? 2.871 -1.214 -27.155 1.00 93.75 97 MET A CA 1
ATOM 735 C C . MET A 1 97 ? 2.723 -1.878 -25.789 1.00 93.75 97 MET A C 1
ATOM 737 O O . MET A 1 97 ? 1.675 -2.462 -25.482 1.00 93.75 97 MET A O 1
ATOM 741 N N . GLN A 1 98 ? 3.756 -1.750 -24.965 1.00 93.88 98 GLN A N 1
ATOM 742 C CA . GLN A 1 98 ? 3.836 -2.296 -23.619 1.00 93.88 98 GLN A CA 1
ATOM 743 C C . GLN A 1 98 ? 4.008 -1.178 -22.601 1.00 93.88 98 GLN A C 1
ATOM 745 O O . GLN A 1 98 ? 4.715 -0.199 -22.839 1.00 93.88 98 GLN A O 1
ATOM 750 N N . ARG A 1 99 ? 3.381 -1.347 -21.441 1.00 91.88 99 ARG A N 1
ATOM 751 C CA . ARG A 1 99 ? 3.526 -0.451 -20.290 1.00 91.88 99 ARG A CA 1
ATOM 752 C C . ARG A 1 99 ? 3.840 -1.258 -19.041 1.00 91.88 99 ARG A C 1
ATOM 754 O O . ARG A 1 99 ? 3.599 -2.466 -19.017 1.00 91.88 99 ARG A O 1
ATOM 761 N N . VAL A 1 100 ? 4.295 -0.583 -17.991 1.00 92.12 100 VAL A N 1
ATOM 762 C CA . VAL A 1 100 ? 4.439 -1.213 -16.678 1.00 92.12 100 VAL A CA 1
ATOM 763 C C . VAL A 1 100 ? 3.067 -1.629 -16.149 1.00 92.12 100 VAL A C 1
ATOM 765 O O . VAL A 1 100 ? 2.101 -0.855 -16.125 1.00 92.12 100 VAL A O 1
ATOM 768 N N . ASP A 1 101 ? 2.986 -2.881 -15.725 1.00 92.06 101 ASP A N 1
ATOM 769 C CA . ASP A 1 101 ? 1.878 -3.412 -14.958 1.00 92.06 101 ASP A CA 1
ATOM 770 C C . ASP A 1 101 ? 2.062 -3.013 -13.491 1.00 92.06 101 ASP A C 1
ATOM 772 O O . ASP A 1 101 ? 2.860 -3.602 -12.762 1.00 92.06 101 ASP A O 1
ATOM 776 N N . ARG A 1 102 ? 1.320 -1.990 -13.052 1.00 91.00 102 ARG A N 1
ATOM 777 C CA . ARG A 1 102 ? 1.410 -1.471 -11.681 1.00 91.00 102 ARG A CA 1
ATOM 778 C C . ARG A 1 102 ? 1.081 -2.526 -10.622 1.00 91.00 102 ARG A C 1
ATOM 780 O O . ARG A 1 102 ? 1.630 -2.445 -9.531 1.00 91.00 102 ARG A O 1
ATOM 787 N N . ALA A 1 103 ? 0.242 -3.519 -10.928 1.00 92.31 103 ALA A N 1
ATOM 788 C CA . ALA A 1 103 ? -0.088 -4.575 -9.976 1.00 92.31 103 ALA A CA 1
ATOM 789 C C . ALA A 1 103 ? 1.081 -5.552 -9.808 1.00 92.31 103 ALA A C 1
ATOM 791 O O . ALA A 1 103 ? 1.458 -5.861 -8.680 1.00 92.31 103 ALA A O 1
ATOM 792 N N . LYS A 1 104 ? 1.706 -5.983 -10.914 1.00 94.69 104 LYS A N 1
ATOM 793 C CA . LYS A 1 104 ? 2.927 -6.806 -10.850 1.00 94.69 104 LYS A CA 1
ATOM 794 C C . LYS A 1 104 ? 4.089 -6.050 -10.221 1.00 94.69 104 LYS A C 1
ATOM 796 O O . LYS A 1 104 ? 4.831 -6.622 -9.432 1.00 94.69 104 LYS A O 1
ATOM 801 N N . PHE A 1 105 ? 4.226 -4.766 -10.549 1.00 94.62 105 PHE A N 1
ATOM 802 C CA . PHE A 1 105 ? 5.226 -3.899 -9.944 1.00 94.62 105 PHE A CA 1
ATOM 803 C C . PHE A 1 105 ? 5.017 -3.800 -8.430 1.00 94.62 105 PHE A C 1
ATOM 805 O O . PHE A 1 105 ? 5.934 -4.094 -7.676 1.00 94.62 105 PHE A O 1
ATOM 812 N N . ALA A 1 106 ? 3.805 -3.468 -7.975 1.00 96.06 106 ALA A N 1
ATOM 813 C CA . ALA A 1 106 ? 3.483 -3.409 -6.552 1.00 96.06 106 ALA A CA 1
ATOM 814 C C . ALA A 1 106 ? 3.742 -4.747 -5.844 1.00 96.06 106 ALA A C 1
ATOM 816 O O . ALA A 1 106 ? 4.331 -4.742 -4.769 1.00 96.06 106 ALA A O 1
ATOM 817 N N . ALA A 1 107 ? 3.370 -5.876 -6.457 1.00 96.19 107 ALA A N 1
ATOM 818 C CA . ALA A 1 107 ? 3.641 -7.206 -5.912 1.00 96.19 107 ALA A CA 1
ATOM 819 C C . ALA A 1 107 ? 5.147 -7.466 -5.747 1.00 96.19 107 ALA A C 1
ATOM 821 O O . ALA A 1 107 ? 5.573 -7.861 -4.667 1.00 96.19 107 ALA A O 1
ATOM 822 N N . MET A 1 108 ? 5.954 -7.145 -6.764 1.00 96.44 108 MET A N 1
ATOM 823 C CA . MET A 1 108 ? 7.414 -7.246 -6.683 1.00 96.44 108 MET A CA 1
ATOM 824 C C . MET A 1 108 ? 7.971 -6.406 -5.524 1.00 96.44 108 MET A C 1
ATOM 826 O O . MET A 1 108 ? 8.755 -6.912 -4.727 1.00 96.44 108 MET A O 1
ATOM 830 N N . ILE A 1 109 ? 7.512 -5.160 -5.357 1.00 97.19 109 ILE A N 1
ATOM 831 C CA . ILE A 1 109 ? 7.943 -4.314 -4.232 1.00 97.19 109 ILE A CA 1
ATOM 832 C C . ILE A 1 109 ? 7.509 -4.900 -2.886 1.00 97.19 109 ILE A C 1
ATOM 834 O O . ILE A 1 109 ? 8.273 -4.850 -1.923 1.00 97.19 109 ILE A O 1
ATOM 838 N N . CYS A 1 110 ? 6.291 -5.439 -2.796 1.00 97.56 110 CYS A N 1
ATOM 839 C CA . CYS A 1 110 ? 5.803 -6.079 -1.581 1.00 97.56 110 CYS A CA 1
ATOM 840 C C . CYS A 1 110 ? 6.674 -7.267 -1.179 1.00 97.56 110 CYS A C 1
ATOM 842 O O . CYS A 1 110 ? 7.047 -7.355 -0.011 1.00 97.56 110 CYS A O 1
ATOM 844 N N . ASP A 1 111 ? 7.048 -8.118 -2.131 1.00 96.62 111 ASP A N 1
ATOM 845 C CA . ASP A 1 111 ? 7.918 -9.265 -1.879 1.00 96.62 111 ASP A CA 1
ATOM 846 C C . ASP A 1 111 ? 9.324 -8.805 -1.462 1.00 96.62 111 ASP A C 1
ATOM 848 O O . ASP A 1 111 ? 9.859 -9.259 -0.450 1.00 96.62 111 ASP A O 1
ATOM 852 N N . THR A 1 112 ? 9.900 -7.835 -2.179 1.00 96.69 112 THR A N 1
ATOM 853 C CA . THR A 1 112 ? 11.250 -7.320 -1.906 1.00 96.69 112 THR A CA 1
ATOM 854 C C . THR A 1 112 ? 11.356 -6.578 -0.567 1.00 96.69 112 THR A C 1
ATOM 856 O O . THR A 1 112 ? 12.380 -6.675 0.109 1.00 96.69 112 THR A O 1
ATOM 859 N N . LEU A 1 113 ? 10.322 -5.831 -0.164 1.00 96.31 113 LEU A N 1
ATOM 860 C CA . LEU A 1 113 ? 10.318 -5.016 1.063 1.00 96.31 113 LEU A CA 1
ATOM 861 C C . LEU A 1 113 ? 9.546 -5.656 2.230 1.00 96.31 113 LEU A C 1
ATOM 863 O O . LEU A 1 113 ? 9.411 -5.028 3.285 1.00 96.31 113 LEU A O 1
ATOM 867 N N . ASN A 1 114 ? 9.063 -6.892 2.060 1.00 95.56 114 ASN A N 1
ATOM 868 C CA . ASN A 1 114 ? 8.237 -7.628 3.021 1.00 95.56 114 ASN A CA 1
ATOM 869 C C . ASN A 1 114 ? 7.010 -6.821 3.493 1.00 95.56 114 ASN A C 1
ATOM 871 O O . ASN A 1 114 ? 6.809 -6.569 4.686 1.00 95.56 114 ASN A O 1
ATOM 875 N N . LEU A 1 115 ? 6.211 -6.360 2.530 1.00 96.88 115 LEU A N 1
ATOM 876 C CA . LEU A 1 115 ? 4.993 -5.584 2.759 1.00 96.88 115 LEU A CA 1
ATOM 877 C C . LEU A 1 115 ? 3.757 -6.458 2.564 1.00 96.88 115 LEU A C 1
ATOM 879 O O . LEU A 1 115 ? 3.702 -7.310 1.683 1.00 96.88 115 LEU A O 1
ATOM 883 N N . THR A 1 116 ? 2.704 -6.161 3.319 1.00 95.19 116 THR A N 1
ATOM 884 C CA . THR A 1 116 ? 1.362 -6.660 3.015 1.00 95.19 116 THR A CA 1
ATOM 885 C C . THR A 1 116 ? 0.813 -5.909 1.796 1.00 95.19 116 THR A C 1
ATOM 887 O O . THR A 1 116 ? 0.772 -4.674 1.836 1.00 95.19 116 THR A O 1
ATOM 890 N N . PRO A 1 117 ? 0.381 -6.601 0.725 1.00 95.06 117 PRO A N 1
ATOM 891 C CA . PRO A 1 117 ? -0.120 -5.949 -0.481 1.00 95.06 117 PRO A CA 1
ATOM 892 C C . PRO A 1 117 ? -1.349 -5.077 -0.229 1.00 95.06 117 PRO A C 1
ATOM 894 O O . PRO A 1 117 ? -2.284 -5.471 0.472 1.00 95.06 117 PRO A O 1
ATOM 897 N N . ALA A 1 118 ? -1.372 -3.895 -0.843 1.00 91.38 118 ALA A N 1
ATOM 898 C CA . ALA A 1 118 ? -2.550 -3.041 -0.844 1.00 91.38 118 ALA A CA 1
ATOM 899 C C . ALA A 1 118 ? -3.561 -3.506 -1.900 1.00 91.38 118 ALA A C 1
ATOM 901 O O . ALA A 1 118 ? -3.201 -3.981 -2.982 1.00 91.38 118 ALA A O 1
ATOM 902 N N . GLN A 1 119 ? -4.849 -3.289 -1.621 1.00 84.62 119 GLN A N 1
ATOM 903 C CA . GLN A 1 119 ? -5.875 -3.437 -2.645 1.00 84.62 119 GLN A CA 1
ATOM 904 C C . GLN A 1 119 ? -5.641 -2.396 -3.744 1.00 84.62 119 GLN A C 1
ATOM 906 O O . GLN A 1 119 ? -5.649 -1.191 -3.486 1.00 84.62 119 GLN A O 1
ATOM 911 N N . GLN A 1 120 ? -5.472 -2.870 -4.975 1.00 81.06 120 GLN A N 1
ATOM 912 C CA . GLN A 1 120 ? -5.255 -2.006 -6.125 1.00 81.06 120 GLN A CA 1
ATOM 913 C C . GLN A 1 120 ? -6.538 -1.231 -6.439 1.00 81.06 120 GLN A C 1
ATOM 915 O O . GLN A 1 120 ? -7.537 -1.799 -6.882 1.00 81.06 120 GLN A O 1
ATOM 920 N N . LYS A 1 121 ? -6.507 0.077 -6.185 1.00 82.25 121 LYS A N 1
ATOM 921 C CA . LYS A 1 121 ? -7.551 1.028 -6.572 1.00 82.25 121 LYS A CA 1
ATOM 922 C C . LYS A 1 121 ? -6.930 2.078 -7.491 1.00 82.25 121 LYS A C 1
ATOM 924 O O . LYS A 1 121 ? -5.811 2.509 -7.209 1.00 82.25 121 LYS A O 1
ATOM 929 N N . PRO A 1 122 ? -7.615 2.496 -8.568 1.00 77.62 122 PRO A N 1
ATOM 930 C CA . PRO A 1 122 ? -7.129 3.587 -9.401 1.00 77.62 122 PRO A CA 1
ATOM 931 C C . PRO A 1 122 ? -6.969 4.857 -8.559 1.00 77.62 122 PRO A C 1
ATOM 933 O O . PRO A 1 122 ? -7.934 5.307 -7.944 1.00 77.62 122 PRO A O 1
ATOM 936 N N . LEU A 1 123 ? -5.760 5.417 -8.535 1.00 82.88 123 LEU A N 1
ATOM 937 C CA . LEU A 1 123 ? -5.481 6.734 -7.965 1.00 82.88 123 LEU A CA 1
ATOM 938 C C . LEU A 1 123 ? -5.083 7.693 -9.108 1.00 82.88 123 LEU A C 1
ATOM 940 O O . LEU A 1 123 ? -4.542 7.245 -10.127 1.00 82.88 123 LEU A O 1
ATOM 944 N N . PRO A 1 124 ? -5.387 8.994 -8.984 1.00 80.75 124 PRO A N 1
ATOM 945 C CA . PRO A 1 124 ? -5.068 9.998 -9.994 1.00 80.75 124 PRO A CA 1
ATOM 946 C C . PRO A 1 124 ? -3.558 10.265 -10.105 1.00 80.75 124 PRO A C 1
ATOM 948 O O . PRO A 1 124 ? -2.771 9.903 -9.231 1.00 80.75 124 PRO A O 1
ATOM 951 N N . GLY A 1 125 ? -3.157 10.937 -11.189 1.00 80.62 125 GLY A N 1
ATOM 952 C CA . GLY A 1 125 ? -1.834 11.568 -11.310 1.00 80.62 125 GLY A CA 1
ATOM 953 C C . GLY A 1 125 ? -0.634 10.618 -11.268 1.00 80.62 125 GLY A C 1
ATOM 954 O O . GLY A 1 125 ? 0.457 11.033 -10.886 1.00 80.62 125 GLY A O 1
ATOM 955 N N . GLY A 1 126 ? -0.828 9.341 -11.613 1.00 86.00 126 GLY A N 1
ATOM 956 C CA . GLY A 1 126 ? 0.249 8.346 -11.614 1.00 86.00 126 GLY A CA 1
ATOM 957 C C . GLY A 1 126 ? 0.559 7.725 -10.251 1.00 86.00 126 GLY A C 1
ATOM 958 O O . GLY A 1 126 ? 1.412 6.841 -10.173 1.00 86.00 126 GLY A O 1
ATOM 959 N N . LEU A 1 127 ? -0.138 8.148 -9.192 1.00 90.38 127 LEU A N 1
ATOM 960 C CA . LEU A 1 127 ? -0.038 7.550 -7.865 1.00 90.38 127 LEU A CA 1
ATOM 961 C C . LEU A 1 127 ? -0.657 6.143 -7.876 1.00 90.38 127 LEU A C 1
ATOM 963 O O . LEU A 1 127 ? -1.599 5.861 -8.620 1.00 90.38 127 LEU A O 1
ATOM 967 N N . PHE A 1 128 ? -0.136 5.237 -7.057 1.00 92.38 128 PHE A N 1
ATOM 968 C CA . PHE A 1 128 ? -0.742 3.933 -6.794 1.00 92.38 128 PHE A CA 1
ATOM 969 C C . PHE A 1 128 ? -0.307 3.399 -5.426 1.00 92.38 128 PHE A C 1
ATOM 971 O O . PHE A 1 128 ? 0.785 3.691 -4.936 1.00 92.38 128 PHE A O 1
ATOM 978 N N . ALA A 1 129 ? -1.178 2.619 -4.787 1.00 93.94 129 ALA A N 1
ATOM 979 C CA . ALA A 1 129 ? -0.867 1.975 -3.516 1.00 93.94 129 ALA A CA 1
ATOM 980 C C . ALA A 1 129 ? -0.036 0.707 -3.754 1.00 93.94 129 ALA A C 1
ATOM 982 O O . ALA A 1 129 ? -0.399 -0.125 -4.588 1.00 93.94 129 ALA A O 1
ATOM 983 N N . ILE A 1 130 ? 1.055 0.548 -3.003 1.00 96.62 130 ILE A N 1
ATOM 984 C CA . ILE A 1 130 ? 1.896 -0.652 -3.064 1.00 96.62 130 ILE A CA 1
ATOM 985 C C . ILE A 1 130 ? 1.475 -1.612 -1.954 1.00 96.62 130 ILE A C 1
ATOM 987 O O . ILE A 1 130 ? 0.939 -2.687 -2.215 1.00 96.62 130 ILE A O 1
ATOM 991 N N . GLY A 1 131 ? 1.651 -1.192 -0.705 1.00 96.31 131 GLY A N 1
ATOM 992 C CA . GLY A 1 131 ? 1.426 -2.051 0.446 1.00 96.31 131 GLY A CA 1
ATOM 993 C C . GLY A 1 131 ? 1.703 -1.346 1.759 1.00 96.31 131 GLY A C 1
ATOM 994 O O . GLY A 1 131 ? 1.907 -0.133 1.808 1.00 96.31 131 GLY A O 1
ATOM 995 N N . SER A 1 132 ? 1.704 -2.108 2.842 1.00 95.81 132 SER A N 1
ATOM 996 C CA . SER A 1 132 ? 2.021 -1.588 4.164 1.00 95.81 132 SER A CA 1
ATOM 997 C C . SER A 1 132 ? 2.820 -2.579 4.994 1.00 95.81 132 SER A C 1
ATOM 999 O O . SER A 1 132 ? 2.748 -3.791 4.797 1.00 95.81 132 SER A O 1
ATOM 1001 N N . ARG A 1 133 ? 3.578 -2.049 5.952 1.00 95.06 133 ARG A N 1
ATOM 1002 C CA . ARG A 1 133 ? 4.281 -2.838 6.957 1.00 95.06 133 ARG A CA 1
ATOM 1003 C C . ARG A 1 133 ? 3.684 -2.549 8.323 1.00 95.06 133 ARG A C 1
ATOM 1005 O O . ARG A 1 133 ? 3.745 -1.426 8.825 1.00 95.06 133 ARG A O 1
ATOM 1012 N N . GLY A 1 134 ? 2.976 -3.538 8.854 1.00 92.75 134 GLY A N 1
ATOM 1013 C CA . GLY A 1 134 ? 2.223 -3.407 10.092 1.00 92.75 134 GLY A CA 1
ATOM 1014 C C . GLY A 1 134 ? 3.116 -3.522 11.326 1.00 92.75 134 GLY A C 1
ATOM 1015 O O . GLY A 1 134 ? 3.921 -4.442 11.407 1.00 92.75 134 GLY A O 1
ATOM 1016 N N . VAL A 1 135 ? 2.933 -2.622 12.297 1.00 93.88 135 VAL A N 1
ATOM 1017 C CA . VAL A 1 135 ? 3.621 -2.667 13.604 1.00 93.88 135 VAL A CA 1
ATOM 1018 C C . VAL A 1 135 ? 2.681 -3.220 14.673 1.00 93.88 135 VAL A C 1
ATOM 1020 O O . VAL A 1 135 ? 3.006 -4.175 15.371 1.00 93.88 135 VAL A O 1
ATOM 1023 N N . VAL A 1 136 ? 1.469 -2.669 14.739 1.00 93.06 136 VAL A N 1
ATOM 1024 C CA . VAL A 1 136 ? 0.335 -3.182 15.522 1.00 93.06 136 VAL A CA 1
ATOM 1025 C C . VAL A 1 136 ? -0.948 -2.917 14.739 1.00 93.06 136 VAL A C 1
ATOM 1027 O O . VAL A 1 136 ? -0.943 -2.162 13.762 1.00 93.06 136 VAL A O 1
ATOM 1030 N N . ALA A 1 137 ? -2.065 -3.506 15.156 1.00 91.69 137 ALA A N 1
ATOM 1031 C CA . ALA A 1 137 ? -3.363 -3.250 14.542 1.00 91.69 137 ALA A CA 1
ATOM 1032 C C . ALA A 1 137 ? -3.624 -1.737 14.398 1.00 91.69 137 ALA A C 1
ATOM 1034 O O . ALA A 1 137 ? -3.513 -0.963 15.351 1.00 91.69 137 ALA A O 1
ATOM 1035 N N . GLY A 1 138 ? -3.921 -1.296 13.174 1.00 89.62 138 GLY A N 1
ATOM 1036 C CA . GLY A 1 138 ? -4.224 0.107 12.878 1.00 89.62 138 GLY A CA 1
ATOM 1037 C C . GLY A 1 138 ? -3.027 1.062 12.879 1.00 89.62 138 GLY A C 1
ATOM 1038 O O . GLY A 1 138 ? -3.237 2.270 12.734 1.00 89.62 138 GLY A O 1
ATOM 1039 N N . ARG A 1 139 ? -1.792 0.565 13.028 1.00 92.00 139 ARG A N 1
ATOM 1040 C CA . ARG A 1 139 ? -0.552 1.350 12.939 1.00 92.00 139 ARG A CA 1
ATOM 1041 C C . ARG A 1 139 ? 0.452 0.643 12.033 1.00 92.00 139 ARG A C 1
ATOM 1043 O O . ARG A 1 139 ? 0.948 -0.439 12.340 1.00 92.00 139 ARG A O 1
ATOM 1050 N N . SER A 1 140 ? 0.749 1.271 10.907 1.00 94.19 140 SER A N 1
ATOM 1051 C CA . SER A 1 140 ? 1.590 0.703 9.860 1.00 94.19 140 SER A CA 1
ATOM 1052 C C . SER A 1 140 ? 2.348 1.800 9.134 1.00 94.19 140 SER A C 1
ATOM 1054 O O . SER A 1 140 ? 1.842 2.915 9.016 1.00 94.19 140 SER A O 1
ATOM 1056 N N . VAL A 1 141 ? 3.497 1.451 8.566 1.00 96.50 141 VAL A N 1
ATOM 1057 C CA . VAL A 1 141 ? 4.123 2.252 7.513 1.00 96.50 141 VAL A CA 1
ATOM 1058 C C . VAL A 1 141 ? 3.396 1.951 6.206 1.00 96.50 141 VAL A C 1
ATOM 1060 O O . VAL A 1 141 ? 3.314 0.787 5.818 1.00 96.50 141 VAL A O 1
ATOM 1063 N N . THR A 1 142 ? 2.843 2.962 5.535 1.00 95.88 142 THR A N 1
ATOM 1064 C CA . THR A 1 142 ? 2.176 2.766 4.231 1.00 95.88 142 THR A CA 1
ATOM 1065 C C . THR A 1 142 ? 3.106 3.184 3.100 1.00 95.88 142 THR A C 1
ATOM 1067 O O . THR A 1 142 ? 3.720 4.247 3.175 1.00 95.88 142 THR A O 1
ATOM 1070 N N . VAL A 1 143 ? 3.210 2.356 2.061 1.00 97.69 143 VAL A N 1
ATOM 1071 C CA . VAL A 1 143 ? 4.099 2.571 0.917 1.00 97.69 143 VAL A CA 1
ATOM 1072 C C . VAL A 1 143 ? 3.276 2.811 -0.348 1.00 97.69 143 VAL A C 1
ATOM 1074 O O . VAL A 1 143 ? 2.388 2.026 -0.697 1.00 97.69 143 VAL A O 1
ATOM 1077 N N . PHE A 1 144 ? 3.597 3.894 -1.048 1.00 97.00 144 PHE A N 1
ATOM 1078 C CA . PHE A 1 144 ? 3.000 4.298 -2.319 1.00 97.00 144 PHE A CA 1
ATOM 1079 C C . PHE A 1 144 ? 4.057 4.341 -3.417 1.00 97.00 144 PHE A C 1
ATOM 1081 O O . PHE A 1 144 ? 5.238 4.530 -3.138 1.00 97.00 144 PHE A O 1
ATOM 1088 N N . GLY A 1 145 ? 3.625 4.196 -4.665 1.00 94.88 145 GLY A N 1
ATOM 1089 C CA . GLY A 1 145 ? 4.441 4.441 -5.850 1.00 94.88 145 GLY A CA 1
ATOM 1090 C C . GLY A 1 145 ? 3.873 5.598 -6.662 1.00 94.88 145 GLY A C 1
ATOM 1091 O O . GLY A 1 145 ? 2.657 5.803 -6.681 1.00 94.88 145 GLY A O 1
ATOM 1092 N N . LEU A 1 146 ? 4.738 6.351 -7.335 1.00 92.75 146 LEU A N 1
ATOM 1093 C CA . LEU A 1 146 ? 4.332 7.455 -8.199 1.00 92.75 146 LEU A CA 1
ATOM 1094 C C . LEU A 1 146 ? 5.147 7.475 -9.491 1.00 92.75 146 LEU A C 1
ATOM 1096 O O . LEU A 1 146 ? 6.352 7.707 -9.459 1.00 92.75 146 LEU A O 1
ATOM 1100 N N . PHE A 1 147 ? 4.462 7.304 -10.624 1.00 89.19 147 PHE A N 1
ATOM 1101 C CA . PHE A 1 147 ? 5.041 7.426 -11.966 1.00 89.19 147 PHE A CA 1
ATOM 1102 C C . PHE A 1 147 ? 4.401 8.611 -12.697 1.00 89.19 147 PHE A C 1
ATOM 1104 O O . PHE A 1 147 ? 3.237 8.535 -13.083 1.00 89.19 147 PHE A O 1
ATOM 1111 N N . GLN A 1 148 ? 5.141 9.717 -12.854 1.00 79.75 148 GLN A N 1
ATOM 1112 C CA . GLN A 1 148 ? 4.616 10.955 -13.454 1.00 79.75 148 GLN A CA 1
ATOM 1113 C C . GLN A 1 148 ? 5.021 11.176 -14.912 1.00 79.75 148 GLN A C 1
ATOM 1115 O O . GLN A 1 148 ? 4.372 11.972 -15.576 1.00 79.75 148 GLN A O 1
ATOM 1120 N N . GLY A 1 149 ? 6.018 10.479 -15.453 1.00 71.56 149 GLY A N 1
ATOM 1121 C CA . GLY A 1 149 ? 6.371 10.594 -16.868 1.00 71.56 149 GLY A CA 1
ATOM 1122 C C . GLY A 1 149 ? 6.787 11.991 -17.364 1.00 71.56 149 GLY A C 1
ATOM 1123 O O . GLY A 1 149 ? 6.656 13.023 -16.697 1.00 71.56 149 GLY A O 1
ATOM 1124 N N . GLY A 1 150 ? 7.278 12.035 -18.603 1.00 58.41 150 GLY A N 1
ATOM 1125 C CA . GLY A 1 150 ? 7.900 13.227 -19.184 1.00 58.41 150 GLY A CA 1
ATOM 1126 C C . GLY A 1 150 ? 6.923 14.302 -19.662 1.00 58.41 150 GLY A C 1
ATOM 1127 O O . GLY A 1 150 ? 7.313 15.459 -19.782 1.00 58.41 150 GLY A O 1
ATOM 1128 N N . SER A 1 151 ? 5.653 13.961 -19.909 1.00 51.22 151 SER A N 1
ATOM 1129 C CA . SER A 1 151 ? 4.685 14.886 -20.522 1.00 51.22 151 SER A CA 1
ATOM 1130 C C . SER A 1 151 ? 3.360 15.031 -19.767 1.00 51.22 151 SER A C 1
ATOM 1132 O O . SER A 1 151 ? 2.368 15.430 -20.375 1.00 51.22 151 SER A O 1
ATOM 1134 N N . GLN A 1 152 ? 3.301 14.706 -18.468 1.00 53.84 152 GLN A N 1
ATOM 1135 C CA . GLN A 1 152 ? 2.114 15.023 -17.666 1.00 53.84 152 GLN A CA 1
ATOM 1136 C C . GLN A 1 152 ? 2.042 16.548 -17.446 1.00 53.84 152 GLN A C 1
ATOM 1138 O O . GLN A 1 152 ? 2.926 17.106 -16.790 1.00 53.84 152 GLN A O 1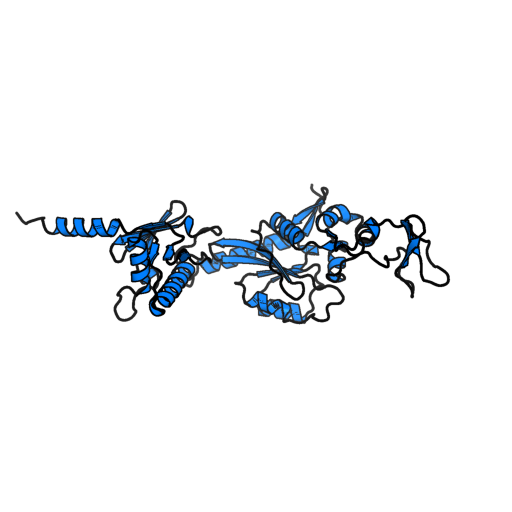
ATOM 1143 N N . PRO A 1 153 ? 1.001 17.242 -17.946 1.00 46.09 153 PRO A N 1
ATOM 1144 C CA . PRO A 1 153 ? 0.802 18.670 -17.682 1.00 46.09 153 PRO A CA 1
ATOM 1145 C C . PRO A 1 153 ? 0.490 18.951 -16.200 1.00 46.09 153 PRO A C 1
ATOM 1147 O O . PRO A 1 153 ? 0.615 20.084 -15.742 1.00 46.09 153 PRO A O 1
ATOM 1150 N N . GLU A 1 154 ? 0.136 17.919 -15.428 1.00 53.38 154 GLU A N 1
ATOM 1151 C CA . GLU A 1 154 ? -0.251 18.002 -14.020 1.00 53.38 154 GLU A CA 1
ATOM 1152 C C . GLU A 1 154 ? 0.882 17.594 -13.063 1.00 53.38 154 GLU A C 1
ATOM 1154 O O . GLU A 1 154 ? 0.688 16.787 -12.155 1.00 53.38 154 GLU A O 1
ATOM 1159 N N . ARG A 1 155 ? 2.067 18.215 -13.167 1.00 66.44 155 ARG A N 1
ATOM 1160 C CA . ARG A 1 155 ? 3.057 18.230 -12.058 1.00 66.44 155 ARG A CA 1
ATOM 1161 C C . ARG A 1 155 ? 2.586 19.111 -10.887 1.00 66.44 155 ARG A C 1
ATOM 1163 O O . ARG A 1 155 ? 3.354 19.862 -10.290 1.00 66.44 155 ARG A O 1
ATOM 1170 N N . GLY A 1 156 ? 1.289 19.073 -10.601 1.00 77.12 156 GLY A N 1
ATOM 1171 C CA . GLY A 1 156 ? 0.657 19.800 -9.517 1.00 77.12 156 GLY A CA 1
ATOM 1172 C C . GLY A 1 156 ? 0.851 19.091 -8.182 1.00 77.12 156 GLY A C 1
ATOM 1173 O O . GLY A 1 156 ? 1.233 17.923 -8.110 1.00 77.12 156 GLY A O 1
ATOM 1174 N N . LEU A 1 157 ? 0.549 19.807 -7.103 1.00 87.56 157 LEU A N 1
ATOM 1175 C CA . LEU A 1 157 ? 0.595 19.260 -5.745 1.00 87.56 157 LEU A CA 1
ATOM 1176 C C . LEU A 1 157 ? -0.638 18.401 -5.412 1.00 87.56 157 LEU A C 1
ATOM 1178 O O . LEU A 1 157 ? -0.579 17.606 -4.482 1.00 87.56 157 LEU A O 1
ATOM 1182 N N . ALA A 1 158 ? -1.717 18.517 -6.198 1.00 86.81 158 ALA A N 1
ATOM 1183 C CA . ALA A 1 158 ? -3.002 17.853 -5.955 1.00 86.81 158 ALA A CA 1
ATOM 1184 C C . ALA A 1 158 ? -2.914 16.316 -5.927 1.00 86.81 158 ALA A C 1
ATOM 1186 O O . ALA A 1 158 ? -3.683 15.654 -5.236 1.00 86.81 158 ALA A O 1
ATOM 1187 N N . VAL A 1 159 ? -1.935 15.726 -6.624 1.00 86.50 159 VAL A N 1
ATOM 1188 C CA . VAL A 1 159 ? -1.679 14.275 -6.576 1.00 86.50 159 VAL A CA 1
ATOM 1189 C C . VAL A 1 159 ? -1.384 13.777 -5.152 1.00 86.50 159 VAL A C 1
ATOM 1191 O O . VAL A 1 159 ? -1.651 12.620 -4.837 1.00 86.50 159 VAL A O 1
ATOM 1194 N N . PHE A 1 160 ? -0.873 14.645 -4.273 1.00 90.94 160 PHE A N 1
ATOM 1195 C CA . PHE A 1 160 ? -0.524 14.303 -2.894 1.00 90.94 160 PHE A CA 1
ATOM 1196 C C . PHE A 1 160 ? -1.657 14.536 -1.892 1.00 90.94 160 PHE A C 1
ATOM 1198 O O . PHE A 1 160 ? -1.499 14.180 -0.725 1.00 90.94 160 PHE A O 1
ATOM 1205 N N . ASP A 1 161 ? -2.801 15.087 -2.307 1.00 88.88 161 ASP A N 1
ATOM 1206 C CA . ASP A 1 161 ? -3.925 15.331 -1.394 1.00 88.88 161 ASP A CA 1
ATOM 1207 C C . ASP A 1 161 ? -4.427 14.021 -0.770 1.00 88.88 161 ASP A C 1
ATOM 1209 O O . ASP A 1 161 ? -4.676 13.954 0.432 1.00 88.88 161 ASP A O 1
ATOM 1213 N N . LEU A 1 162 ? -4.427 12.934 -1.546 1.00 87.75 162 LEU A N 1
ATOM 1214 C CA . LEU A 1 162 ? -4.792 11.596 -1.072 1.00 87.75 162 LEU A CA 1
ATOM 1215 C C . LEU A 1 162 ? -3.822 11.029 -0.028 1.00 87.75 162 LEU A C 1
ATOM 1217 O O . LEU A 1 162 ? -4.221 10.210 0.797 1.00 87.75 162 LEU A O 1
ATOM 1221 N N . LEU A 1 163 ? -2.557 11.460 -0.033 1.00 91.44 163 LEU A N 1
ATOM 1222 C CA . LEU A 1 163 ? -1.590 11.040 0.983 1.00 91.44 163 LEU A CA 1
ATOM 1223 C C . LEU A 1 163 ? -1.918 11.665 2.343 1.00 91.44 163 LEU A C 1
ATOM 1225 O O . LEU A 1 163 ? -1.666 11.055 3.377 1.00 91.44 163 LEU A O 1
ATOM 1229 N N . GLN A 1 164 ? -2.545 12.844 2.376 1.00 89.12 164 GLN A N 1
ATOM 1230 C CA . GLN A 1 164 ? -2.937 13.498 3.631 1.00 89.12 164 GLN A CA 1
ATOM 1231 C C . GLN A 1 164 ? -4.090 12.772 4.343 1.00 89.12 164 GLN A C 1
ATOM 1233 O O . GLN A 1 164 ? -4.231 12.888 5.559 1.00 89.12 164 GLN A O 1
ATOM 1238 N N . GLU A 1 165 ? -4.895 12.001 3.609 1.00 87.81 165 GLU A N 1
ATOM 1239 C CA . GLU A 1 165 ? -5.988 11.195 4.171 1.00 87.81 165 GLU A CA 1
ATOM 1240 C C . GLU A 1 165 ? -5.495 9.896 4.826 1.00 87.81 165 GLU A C 1
ATOM 1242 O O . GLU A 1 165 ? -6.229 9.232 5.566 1.00 87.81 165 GLU A O 1
ATOM 1247 N N . VAL A 1 166 ? -4.246 9.514 4.561 1.00 87.88 166 VAL A N 1
ATOM 1248 C CA . VAL A 1 166 ? -3.647 8.276 5.051 1.00 87.88 166 VAL A CA 1
ATOM 1249 C C . VAL A 1 166 ? -2.858 8.560 6.331 1.00 87.88 166 VAL A C 1
ATOM 1251 O O . VAL A 1 166 ? -2.217 9.595 6.499 1.00 87.88 166 VAL A O 1
ATOM 1254 N N . ALA A 1 167 ? -2.906 7.632 7.286 1.00 86.88 167 ALA A N 1
ATOM 1255 C CA . ALA A 1 167 ? -2.167 7.785 8.535 1.00 86.88 167 ALA A CA 1
ATOM 1256 C C . ALA A 1 167 ? -0.648 7.750 8.285 1.00 86.88 167 ALA A C 1
ATOM 1258 O O . ALA A 1 167 ? -0.155 6.902 7.542 1.00 86.88 167 ALA A O 1
ATOM 1259 N N . GLN A 1 168 ? 0.082 8.658 8.932 1.00 90.62 168 GLN A N 1
ATOM 1260 C CA . GLN A 1 168 ? 1.545 8.656 8.961 1.00 90.62 168 GLN A CA 1
ATOM 1261 C C . GLN A 1 168 ? 2.082 7.544 9.885 1.00 90.62 168 GLN A C 1
ATOM 1263 O O . GLN A 1 168 ? 1.392 7.157 10.837 1.00 90.62 168 GLN A O 1
ATOM 1268 N N . PRO A 1 169 ? 3.313 7.048 9.651 1.00 95.06 169 PRO A N 1
ATOM 1269 C CA . PRO A 1 169 ? 4.280 7.483 8.638 1.00 95.06 169 PRO A CA 1
ATOM 1270 C C . PRO A 1 169 ? 4.071 6.828 7.255 1.00 95.06 169 PRO A C 1
ATOM 1272 O O . PRO A 1 169 ? 3.614 5.686 7.145 1.00 95.06 169 PRO A O 1
ATOM 1275 N N . GLN A 1 170 ? 4.436 7.548 6.192 1.00 96.19 170 GLN A N 1
ATOM 1276 C CA . GLN A 1 170 ? 4.278 7.123 4.797 1.00 96.19 170 GLN A CA 1
ATOM 1277 C C . GLN A 1 170 ? 5.575 7.241 4.000 1.00 96.19 170 GLN A C 1
ATOM 1279 O O . GLN A 1 170 ? 6.355 8.172 4.209 1.00 96.19 170 GLN A O 1
ATOM 1284 N N . LEU A 1 171 ? 5.776 6.299 3.077 1.00 97.62 171 LEU A N 1
ATOM 1285 C CA . LEU A 1 171 ? 6.891 6.276 2.136 1.00 97.62 171 LEU A CA 1
ATOM 1286 C C . LEU A 1 171 ? 6.365 6.331 0.700 1.00 97.62 171 LEU A C 1
ATOM 1288 O O . LEU A 1 171 ? 5.596 5.468 0.279 1.00 97.62 171 LEU A O 1
ATOM 1292 N N . LEU A 1 172 ? 6.819 7.318 -0.062 1.00 97.38 172 LEU A N 1
ATOM 1293 C CA . LEU A 1 172 ? 6.575 7.440 -1.492 1.00 97.38 172 LEU A CA 1
ATOM 1294 C C . LEU A 1 172 ? 7.802 6.972 -2.283 1.00 97.38 172 LEU A C 1
ATOM 1296 O O . LEU A 1 172 ? 8.890 7.527 -2.145 1.00 97.38 172 LEU A O 1
ATOM 1300 N N . LEU A 1 173 ? 7.630 5.973 -3.138 1.00 97.25 173 LEU A N 1
ATOM 1301 C CA . LEU A 1 173 ? 8.660 5.513 -4.061 1.00 97.25 173 LEU A CA 1
ATOM 1302 C C . LEU A 1 173 ? 8.464 6.161 -5.433 1.00 97.25 173 LEU A C 1
ATOM 1304 O O . LEU A 1 173 ? 7.369 6.127 -6.000 1.00 97.25 173 LEU A O 1
ATOM 1308 N N . VAL A 1 174 ? 9.534 6.744 -5.960 1.00 95.25 174 VAL A N 1
ATOM 1309 C CA . VAL A 1 174 ? 9.581 7.397 -7.278 1.00 95.25 174 VAL A CA 1
ATOM 1310 C C . VAL A 1 174 ? 10.706 6.785 -8.114 1.00 95.25 174 VAL A C 1
ATOM 1312 O O . VAL A 1 174 ? 11.645 6.276 -7.513 1.00 95.25 174 VAL A O 1
ATOM 1315 N N . PRO A 1 175 ? 10.652 6.777 -9.458 1.00 94.06 175 PRO A N 1
ATOM 1316 C CA . PRO A 1 175 ? 11.699 6.169 -10.278 1.00 94.06 175 PRO A CA 1
ATOM 1317 C C . PRO A 1 175 ? 13.107 6.673 -9.947 1.00 94.06 175 PRO A C 1
ATOM 1319 O O . PRO A 1 175 ? 13.952 5.873 -9.545 1.00 94.06 175 PRO A O 1
ATOM 1322 N N . THR A 1 176 ? 13.337 7.987 -10.019 1.00 92.88 176 THR A N 1
ATOM 1323 C CA . THR A 1 176 ? 14.636 8.602 -9.706 1.00 92.88 176 THR A CA 1
ATOM 1324 C C . THR A 1 176 ? 14.475 9.842 -8.820 1.00 92.88 176 THR A C 1
ATOM 1326 O O . THR A 1 176 ? 13.371 10.321 -8.547 1.00 92.88 176 THR A O 1
ATOM 1329 N N . ALA A 1 177 ? 15.591 10.427 -8.380 1.00 89.75 177 ALA A N 1
ATOM 1330 C CA . ALA A 1 177 ? 15.586 11.704 -7.661 1.00 89.75 177 ALA A CA 1
ATOM 1331 C C . ALA A 1 177 ? 15.061 12.894 -8.502 1.00 89.75 177 ALA A C 1
ATOM 1333 O O . ALA A 1 177 ? 14.737 13.950 -7.939 1.00 89.75 177 ALA A O 1
ATOM 1334 N N . HIS A 1 178 ? 14.975 12.733 -9.828 1.00 88.44 178 HIS A N 1
ATOM 1335 C CA . HIS A 1 178 ? 14.511 13.746 -10.776 1.00 88.44 178 HIS A CA 1
ATOM 1336 C C . HIS A 1 178 ? 13.006 13.683 -11.060 1.00 88.44 178 HIS A C 1
ATOM 1338 O O . HIS A 1 178 ? 12.474 14.633 -11.635 1.00 88.44 178 HIS A O 1
ATOM 1344 N N . THR A 1 179 ? 12.305 12.628 -10.622 1.00 89.44 179 THR A N 1
ATOM 1345 C CA . THR A 1 179 ? 10.848 12.506 -10.799 1.00 89.44 179 THR A CA 1
ATOM 1346 C C . THR A 1 179 ? 10.101 13.688 -10.180 1.00 89.44 179 THR A C 1
ATOM 1348 O O . THR A 1 179 ? 9.133 14.191 -10.747 1.00 89.44 179 THR A O 1
ATOM 1351 N N . LEU A 1 180 ? 10.543 14.124 -8.996 1.00 90.38 180 LEU A N 1
ATOM 1352 C CA . LEU A 1 180 ? 9.877 15.157 -8.211 1.00 90.38 180 LEU A CA 1
ATOM 1353 C C . LEU A 1 180 ? 10.528 16.524 -8.417 1.00 90.38 180 LEU A C 1
ATOM 1355 O O . LEU A 1 180 ? 11.746 16.670 -8.297 1.00 90.38 180 LEU A O 1
ATOM 1359 N N . SER A 1 181 ? 9.703 17.552 -8.614 1.00 89.69 181 SER A N 1
ATOM 1360 C CA . SER A 1 181 ? 10.155 18.943 -8.553 1.00 89.69 181 SER A CA 1
ATOM 1361 C C . SER A 1 181 ? 10.479 19.369 -7.116 1.00 89.69 181 SER A C 1
ATOM 1363 O O . SER A 1 181 ? 9.995 18.784 -6.143 1.00 89.69 181 SER A O 1
ATOM 1365 N N . GLU A 1 182 ? 11.254 20.443 -6.957 1.00 90.00 182 GLU A N 1
ATOM 1366 C CA . GLU A 1 182 ? 11.572 20.999 -5.632 1.00 90.00 182 GLU A CA 1
ATOM 1367 C C . GLU A 1 182 ? 10.322 21.453 -4.857 1.00 90.00 182 GLU A C 1
ATOM 1369 O O . GLU A 1 182 ? 10.270 21.350 -3.631 1.00 90.00 182 GLU A O 1
ATOM 1374 N N . ASP A 1 183 ? 9.270 21.893 -5.551 1.00 91.50 183 ASP A N 1
ATOM 1375 C CA . ASP A 1 183 ? 7.991 22.256 -4.928 1.00 91.50 183 ASP A CA 1
ATOM 1376 C C . ASP A 1 183 ? 7.275 21.032 -4.357 1.00 91.50 183 ASP A C 1
ATOM 1378 O O . ASP A 1 183 ? 6.777 21.068 -3.230 1.00 91.50 183 ASP A O 1
ATOM 1382 N N . GLN A 1 184 ? 7.273 19.926 -5.105 1.00 92.06 184 GLN A N 1
ATOM 1383 C CA . GLN A 1 184 ? 6.694 18.661 -4.661 1.00 92.06 184 GLN A CA 1
ATOM 1384 C C . GLN A 1 184 ? 7.477 18.092 -3.471 1.00 92.06 184 GLN A C 1
ATOM 1386 O O . GLN A 1 184 ? 6.869 17.705 -2.474 1.00 92.06 184 GLN A O 1
ATOM 1391 N N . LYS A 1 185 ? 8.817 18.127 -3.513 1.00 93.56 185 LYS A N 1
ATOM 1392 C CA . LYS A 1 185 ? 9.678 17.708 -2.390 1.00 93.56 185 LYS A CA 1
ATOM 1393 C C . LYS A 1 185 ? 9.387 18.514 -1.121 1.00 93.56 185 LYS A C 1
ATOM 1395 O O . LYS A 1 185 ? 9.191 17.933 -0.052 1.00 93.56 185 LYS A O 1
ATOM 1400 N N . ARG A 1 186 ? 9.291 19.846 -1.230 1.00 94.44 186 ARG A N 1
ATOM 1401 C CA . ARG A 1 186 ? 8.931 20.727 -0.102 1.00 94.44 186 ARG A CA 1
ATOM 1402 C C . ARG A 1 186 ? 7.526 20.446 0.426 1.00 94.44 186 ARG A C 1
ATOM 1404 O O . ARG A 1 186 ? 7.311 20.460 1.638 1.00 94.44 186 ARG A O 1
ATOM 1411 N N . HIS A 1 187 ? 6.571 20.175 -0.461 1.00 94.19 187 HIS A N 1
ATOM 1412 C CA . HIS A 1 187 ? 5.211 19.826 -0.064 1.00 94.19 187 HIS A CA 1
ATOM 1413 C C . HIS A 1 187 ? 5.154 18.492 0.693 1.00 94.19 187 HIS A C 1
ATOM 1415 O O . HIS A 1 187 ? 4.540 18.446 1.758 1.00 94.19 187 HIS A O 1
ATOM 1421 N N . LEU A 1 188 ? 5.820 17.445 0.193 1.00 94.94 188 LEU A N 1
ATOM 1422 C CA . LEU A 1 188 ? 5.900 16.133 0.848 1.00 94.94 188 LEU A CA 1
ATOM 1423 C C . LEU A 1 188 ? 6.494 16.241 2.257 1.00 94.94 188 LEU A C 1
ATOM 1425 O O . LEU A 1 188 ? 5.909 15.722 3.208 1.00 94.94 188 LEU A O 1
ATOM 1429 N N . ALA A 1 189 ? 7.578 17.009 2.412 1.00 94.44 189 ALA A N 1
ATOM 1430 C CA . ALA A 1 189 ? 8.175 17.286 3.717 1.00 94.44 189 ALA A CA 1
ATOM 1431 C C . ALA A 1 189 ? 7.184 17.972 4.678 1.00 94.44 189 ALA A C 1
ATOM 1433 O O . ALA A 1 189 ? 7.096 17.603 5.847 1.00 94.44 189 ALA A O 1
ATOM 1434 N N . ARG A 1 190 ? 6.387 18.933 4.186 1.00 94.31 190 ARG A N 1
ATOM 1435 C CA . ARG A 1 190 ? 5.369 19.635 4.988 1.00 94.31 190 ARG A CA 1
ATOM 1436 C C . ARG A 1 190 ? 4.246 18.710 5.464 1.00 94.31 190 ARG A C 1
ATOM 1438 O O . ARG A 1 190 ? 3.759 18.895 6.574 1.00 94.31 190 ARG A O 1
ATOM 1445 N N . ILE A 1 191 ? 3.831 17.741 4.646 1.00 93.19 191 ILE A N 1
ATOM 1446 C CA . ILE A 1 191 ? 2.803 16.753 5.024 1.00 93.19 191 ILE A CA 1
ATOM 1447 C C . ILE A 1 191 ? 3.392 15.524 5.742 1.00 93.19 191 ILE A C 1
ATOM 1449 O O . ILE A 1 191 ? 2.661 14.583 6.044 1.00 93.19 191 ILE A O 1
ATOM 1453 N N . GLY A 1 192 ? 4.702 15.525 6.017 1.00 92.62 192 GLY A N 1
ATOM 1454 C CA . GLY A 1 192 ? 5.396 14.469 6.756 1.00 92.62 192 GLY A CA 1
ATOM 1455 C C . GLY A 1 192 ? 5.594 13.164 5.982 1.00 92.62 192 GLY A C 1
ATOM 1456 O O . GLY A 1 192 ? 5.842 12.137 6.604 1.00 92.62 192 GLY A O 1
ATOM 1457 N N . THR A 1 193 ? 5.476 13.187 4.651 1.00 95.94 193 THR A N 1
ATOM 1458 C CA . THR A 1 193 ? 5.687 12.001 3.808 1.00 95.94 193 THR A CA 1
ATOM 1459 C C . THR A 1 193 ? 7.141 11.927 3.360 1.00 95.94 193 THR A C 1
ATOM 1461 O O . THR A 1 193 ? 7.649 12.841 2.709 1.00 95.94 193 THR A O 1
ATOM 1464 N N . GLU A 1 194 ? 7.806 10.822 3.687 1.00 96.12 194 GLU A N 1
ATOM 1465 C CA . GLU A 1 194 ? 9.149 10.518 3.194 1.00 96.12 194 GLU A CA 1
ATOM 1466 C C . GLU A 1 194 ? 9.064 10.027 1.747 1.00 96.12 194 GLU A C 1
ATOM 1468 O O . GLU A 1 194 ? 8.117 9.334 1.380 1.00 96.12 194 GLU A O 1
ATOM 1473 N N . TYR A 1 195 ? 10.064 10.334 0.922 1.00 95.94 195 TYR A N 1
ATOM 1474 C CA . TYR A 1 195 ? 10.164 9.768 -0.424 1.00 95.94 195 TYR A CA 1
ATOM 1475 C C . TYR A 1 195 ? 11.549 9.186 -0.683 1.00 95.94 195 TYR A C 1
ATOM 1477 O O . TYR A 1 195 ? 12.537 9.688 -0.146 1.00 95.94 195 TYR A O 1
ATOM 1485 N N . ARG A 1 196 ? 11.645 8.144 -1.511 1.00 96.69 196 ARG A N 1
ATOM 1486 C CA . ARG A 1 196 ? 12.923 7.583 -1.971 1.00 96.69 196 ARG A CA 1
ATOM 1487 C C . ARG A 1 196 ? 12.854 7.197 -3.439 1.00 96.69 196 ARG A C 1
ATOM 1489 O O . ARG A 1 196 ? 11.812 6.769 -3.930 1.00 96.69 196 ARG A O 1
ATOM 1496 N N . ALA A 1 197 ? 13.982 7.367 -4.112 1.00 95.69 197 ALA A N 1
ATOM 1497 C CA . ALA A 1 197 ? 14.148 6.956 -5.488 1.00 95.69 197 ALA A CA 1
ATOM 1498 C C . ALA A 1 197 ? 14.359 5.434 -5.570 1.00 95.69 197 ALA A C 1
ATOM 1500 O O . ALA A 1 197 ? 15.031 4.841 -4.722 1.00 95.69 197 ALA A O 1
ATOM 1501 N N . LEU A 1 198 ? 13.741 4.795 -6.561 1.00 95.75 198 LEU A N 1
ATOM 1502 C CA . LEU A 1 198 ? 13.822 3.357 -6.803 1.00 95.75 198 LEU A CA 1
ATOM 1503 C C . LEU A 1 198 ? 15.218 2.958 -7.297 1.00 95.75 198 LEU A C 1
ATOM 1505 O O . LEU A 1 198 ? 15.663 1.855 -6.991 1.00 95.75 198 LEU A O 1
ATOM 1509 N N . ASP A 1 199 ? 15.930 3.867 -7.968 1.00 93.69 199 ASP A N 1
ATOM 1510 C CA . ASP A 1 199 ? 17.330 3.703 -8.393 1.00 93.69 199 ASP A CA 1
ATOM 1511 C C . ASP A 1 199 ? 18.340 3.523 -7.250 1.00 93.69 199 ASP A C 1
ATOM 1513 O O . ASP A 1 199 ? 19.406 2.929 -7.443 1.00 93.69 199 ASP A O 1
ATOM 1517 N N . ASP A 1 200 ? 17.990 4.005 -6.062 1.00 92.81 200 ASP A N 1
ATOM 1518 C CA . ASP A 1 200 ? 18.749 3.856 -4.828 1.00 92.81 200 ASP A CA 1
ATOM 1519 C C . ASP A 1 200 ? 18.138 2.800 -3.905 1.00 92.81 200 ASP A C 1
ATOM 1521 O O . ASP A 1 200 ? 18.855 2.181 -3.120 1.00 92.81 200 ASP A O 1
ATOM 1525 N N . ALA A 1 201 ? 16.820 2.592 -3.975 1.00 94.50 201 ALA A N 1
ATOM 1526 C CA . ALA A 1 201 ? 16.104 1.670 -3.101 1.00 94.50 201 ALA A CA 1
ATOM 1527 C C . ALA A 1 201 ? 16.155 0.213 -3.578 1.00 94.50 201 ALA A C 1
ATOM 1529 O O . ALA A 1 201 ? 16.084 -0.690 -2.741 1.00 94.50 201 ALA A O 1
ATOM 1530 N N . LEU A 1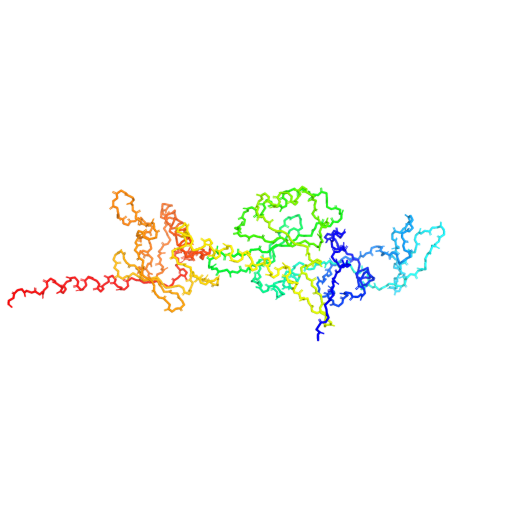 202 ? 16.259 -0.029 -4.888 1.00 95.00 202 LEU A N 1
ATOM 1531 C CA . LEU A 1 202 ? 16.185 -1.361 -5.482 1.00 95.00 202 LEU A CA 1
ATOM 1532 C C . LEU A 1 202 ? 17.382 -1.657 -6.373 1.00 95.00 202 LEU A C 1
ATOM 1534 O O . LEU A 1 202 ? 17.785 -0.864 -7.223 1.00 95.00 202 LEU A O 1
ATOM 1538 N N . LEU A 1 203 ? 17.898 -2.864 -6.203 1.00 94.00 203 LEU A N 1
ATOM 1539 C CA . LEU A 1 203 ? 19.019 -3.413 -6.945 1.00 94.00 203 LEU A CA 1
ATOM 1540 C C . LEU A 1 203 ? 18.587 -4.725 -7.597 1.00 94.00 203 LEU A C 1
ATOM 1542 O O . LEU A 1 203 ? 17.594 -5.323 -7.191 1.00 94.00 203 LEU A O 1
ATOM 1546 N N . ALA A 1 204 ? 19.343 -5.195 -8.580 1.00 93.62 204 ALA A N 1
ATOM 1547 C CA . ALA A 1 204 ? 19.207 -6.548 -9.104 1.00 93.62 204 ALA A CA 1
ATOM 1548 C C . ALA A 1 204 ? 20.439 -7.380 -8.761 1.00 93.62 204 ALA A C 1
ATOM 1550 O O . ALA A 1 204 ? 21.563 -6.885 -8.878 1.00 93.62 204 ALA A O 1
ATOM 1551 N N . ASP A 1 205 ? 20.228 -8.629 -8.357 1.00 91.31 205 ASP A N 1
ATOM 1552 C CA . ASP A 1 205 ? 21.306 -9.600 -8.189 1.00 91.31 205 ASP A CA 1
ATOM 1553 C C . ASP A 1 205 ? 21.730 -10.236 -9.531 1.00 91.31 205 ASP A C 1
ATOM 1555 O O . ASP A 1 205 ? 21.140 -9.996 -10.594 1.00 91.31 205 ASP A O 1
ATOM 1559 N N . ASP A 1 206 ? 22.770 -11.069 -9.476 1.00 87.62 206 ASP A N 1
ATOM 1560 C CA . ASP A 1 206 ? 23.287 -11.824 -10.626 1.00 87.62 206 ASP A CA 1
ATOM 1561 C C . ASP A 1 206 ? 22.258 -12.804 -11.228 1.00 87.62 206 ASP A C 1
ATOM 1563 O O . ASP A 1 206 ? 22.379 -13.187 -12.391 1.00 87.62 206 ASP A O 1
ATOM 1567 N N . ALA A 1 207 ? 21.233 -13.190 -10.462 1.00 88.94 207 ALA A N 1
ATOM 1568 C CA . ALA A 1 207 ? 20.130 -14.045 -10.895 1.00 88.94 207 ALA A CA 1
ATOM 1569 C C . ALA A 1 207 ? 18.904 -13.244 -11.379 1.00 88.94 207 ALA A C 1
ATOM 1571 O O . ALA A 1 207 ? 17.856 -13.831 -11.645 1.00 88.94 207 ALA A O 1
ATOM 1572 N N . HIS A 1 208 ? 19.042 -11.922 -11.531 1.00 89.25 208 HIS A N 1
ATOM 1573 C CA . HIS A 1 208 ? 17.996 -11.001 -11.978 1.00 89.25 208 HIS A CA 1
ATOM 1574 C C . HIS A 1 208 ? 16.812 -10.863 -11.007 1.00 89.25 208 HIS A C 1
ATOM 1576 O O . HIS A 1 208 ? 15.749 -10.375 -11.394 1.00 89.25 208 HIS A O 1
ATOM 1582 N N . ASN A 1 209 ? 16.990 -11.231 -9.739 1.00 91.12 209 ASN A N 1
ATOM 1583 C CA . ASN A 1 209 ? 16.007 -10.950 -8.701 1.00 91.12 209 ASN A CA 1
ATOM 1584 C C . ASN A 1 209 ? 16.172 -9.520 -8.197 1.00 91.12 209 ASN A C 1
ATOM 1586 O O . ASN A 1 209 ? 17.290 -9.019 -8.063 1.00 91.12 209 ASN A O 1
ATOM 1590 N N . VAL A 1 210 ? 15.052 -8.877 -7.870 1.00 94.25 210 VAL A N 1
ATOM 1591 C CA . VAL A 1 210 ? 15.062 -7.541 -7.273 1.00 94.25 210 VAL A CA 1
ATOM 1592 C C . VAL A 1 210 ? 15.312 -7.645 -5.770 1.00 94.25 210 VAL A C 1
ATOM 1594 O O . VAL A 1 210 ? 14.601 -8.346 -5.047 1.00 94.25 210 VAL A O 1
ATOM 1597 N N . CYS A 1 211 ? 16.313 -6.915 -5.292 1.00 95.00 211 CYS A N 1
ATOM 1598 C CA . CYS A 1 211 ? 16.726 -6.859 -3.897 1.00 95.00 211 CYS A CA 1
ATOM 1599 C C . CYS A 1 211 ? 16.584 -5.439 -3.344 1.00 95.00 211 CYS A C 1
ATOM 1601 O O . CYS A 1 211 ? 16.817 -4.453 -4.044 1.00 95.00 211 CYS A O 1
ATOM 1603 N N . ALA A 1 212 ? 16.251 -5.337 -2.058 1.00 96.06 212 ALA A N 1
ATOM 1604 C CA . ALA A 1 212 ? 16.200 -4.064 -1.354 1.00 96.06 212 ALA A CA 1
ATOM 1605 C C . ALA A 1 212 ? 17.614 -3.586 -1.002 1.00 96.06 212 ALA A C 1
ATOM 1607 O O . ALA A 1 212 ? 18.419 -4.348 -0.462 1.00 96.06 212 ALA A O 1
ATOM 1608 N N . ALA A 1 213 ? 17.907 -2.316 -1.256 1.00 95.56 213 ALA A N 1
ATOM 1609 C CA . ALA A 1 213 ? 19.115 -1.676 -0.757 1.00 95.56 213 ALA A CA 1
ATOM 1610 C C . ALA A 1 213 ? 18.984 -1.330 0.737 1.00 95.56 213 ALA A C 1
ATOM 1612 O O . ALA A 1 213 ? 17.892 -1.036 1.230 1.00 95.56 213 ALA A O 1
ATOM 1613 N N . ALA A 1 214 ? 20.119 -1.267 1.441 1.00 94.25 214 ALA A N 1
ATOM 1614 C CA . ALA A 1 214 ? 20.154 -0.930 2.869 1.00 94.25 214 ALA A CA 1
ATOM 1615 C C . ALA A 1 214 ? 19.443 0.402 3.182 1.00 94.25 214 ALA A C 1
ATOM 1617 O O . ALA A 1 214 ? 18.715 0.518 4.161 1.00 94.25 214 ALA A O 1
ATOM 1618 N N . VAL A 1 215 ? 19.571 1.394 2.294 1.00 92.81 215 VAL A N 1
ATOM 1619 C CA . VAL A 1 215 ? 18.979 2.727 2.481 1.00 92.81 215 VAL A CA 1
ATOM 1620 C C . VAL A 1 215 ? 17.455 2.701 2.653 1.00 92.81 215 VAL A C 1
ATOM 1622 O O . VAL A 1 215 ? 16.922 3.471 3.455 1.00 92.81 215 VAL A O 1
ATOM 1625 N N . VAL A 1 216 ? 16.738 1.827 1.934 1.00 95.88 216 VAL A N 1
ATOM 1626 C CA . VAL A 1 216 ? 15.273 1.740 2.046 1.00 95.88 216 VAL A CA 1
ATOM 1627 C C . VAL A 1 216 ? 14.856 0.842 3.205 1.00 95.88 216 VAL A C 1
ATOM 1629 O O . VAL A 1 216 ? 13.889 1.159 3.899 1.00 95.88 216 VAL A O 1
ATOM 1632 N N . THR A 1 217 ? 15.604 -0.231 3.479 1.00 96.12 217 THR A N 1
ATOM 1633 C CA . THR A 1 217 ? 15.321 -1.102 4.628 1.00 96.12 217 THR A CA 1
ATOM 1634 C C . THR A 1 217 ? 15.530 -0.368 5.949 1.00 96.12 217 THR A C 1
ATOM 1636 O O . THR A 1 217 ? 14.684 -0.465 6.837 1.00 96.12 217 THR A O 1
ATOM 1639 N N . ASP A 1 218 ? 16.592 0.433 6.054 1.00 96.69 218 ASP A N 1
ATOM 1640 C CA . ASP A 1 218 ? 16.902 1.232 7.241 1.00 96.69 218 ASP A CA 1
ATOM 1641 C C . ASP A 1 218 ? 15.877 2.351 7.443 1.00 96.69 218 ASP A C 1
ATOM 1643 O O . ASP A 1 218 ? 15.468 2.637 8.572 1.00 96.69 218 ASP A O 1
ATOM 1647 N N . LEU A 1 219 ? 15.407 2.965 6.351 1.00 96.69 219 LEU A N 1
ATOM 1648 C CA . LEU A 1 219 ? 14.340 3.960 6.409 1.00 96.69 219 LEU A CA 1
ATOM 1649 C C . LEU A 1 219 ? 13.034 3.353 6.931 1.00 96.69 219 LEU A C 1
ATOM 1651 O O . LEU A 1 219 ? 12.428 3.919 7.841 1.00 96.69 219 LEU A O 1
ATOM 1655 N N . LEU A 1 220 ? 12.616 2.204 6.393 1.00 97.12 220 LEU A N 1
ATOM 1656 C CA . LEU A 1 220 ? 11.418 1.507 6.864 1.00 97.12 220 LEU A CA 1
ATOM 1657 C C . LEU A 1 220 ? 11.544 1.144 8.349 1.00 97.12 220 LEU A C 1
ATOM 1659 O O . LEU A 1 220 ? 10.646 1.466 9.125 1.00 97.12 220 LEU A O 1
ATOM 1663 N N . ALA A 1 221 ? 12.683 0.584 8.767 1.00 96.38 221 ALA A N 1
ATOM 1664 C CA . ALA A 1 221 ? 12.941 0.257 10.169 1.00 96.38 221 ALA A CA 1
ATOM 1665 C C . ALA A 1 221 ? 12.890 1.501 11.076 1.00 96.38 221 ALA A C 1
ATOM 1667 O O . ALA A 1 221 ? 12.325 1.470 12.171 1.00 96.38 221 ALA A O 1
ATOM 1668 N N . LYS A 1 222 ? 13.428 2.641 10.623 1.00 97.00 222 LYS A N 1
ATOM 1669 C CA . LYS A 1 222 ? 13.331 3.919 11.346 1.00 97.00 222 LYS A CA 1
ATOM 1670 C C . LYS A 1 222 ? 11.875 4.361 11.519 1.00 97.00 222 LYS A C 1
ATOM 1672 O O . LYS A 1 222 ? 11.502 4.815 12.602 1.00 97.00 222 LYS A O 1
ATOM 1677 N N . MET A 1 223 ? 11.053 4.232 10.481 1.00 96.94 223 MET A N 1
ATOM 1678 C CA . MET A 1 223 ? 9.634 4.599 10.528 1.00 96.94 223 MET A CA 1
ATOM 1679 C C . MET A 1 223 ? 8.843 3.675 11.468 1.00 96.94 223 MET A C 1
ATOM 1681 O O . MET A 1 223 ? 8.040 4.158 12.264 1.00 96.94 223 MET A O 1
ATOM 1685 N N . GLU A 1 224 ? 9.113 2.369 11.452 1.00 95.44 224 GLU A N 1
ATOM 1686 C CA . GLU A 1 224 ? 8.524 1.396 12.387 1.00 95.44 224 GLU A CA 1
ATOM 1687 C C . GLU A 1 224 ? 8.901 1.689 13.845 1.00 95.44 224 GLU A C 1
ATOM 1689 O O . GLU A 1 224 ? 8.055 1.641 14.745 1.00 95.44 224 GLU A O 1
ATOM 1694 N N . ASN A 1 225 ? 10.161 2.057 14.081 1.00 94.69 225 ASN A N 1
ATOM 1695 C CA . ASN A 1 225 ? 10.647 2.452 15.398 1.00 94.69 225 ASN A CA 1
ATOM 1696 C C . ASN A 1 225 ? 9.956 3.728 15.898 1.00 94.69 225 ASN A C 1
ATOM 1698 O O . ASN A 1 225 ? 9.590 3.794 17.070 1.00 94.69 225 ASN A O 1
ATOM 1702 N N . ALA A 1 226 ? 9.703 4.708 15.025 1.00 93.19 226 ALA A N 1
ATOM 1703 C CA . ALA A 1 226 ? 8.957 5.915 15.387 1.00 93.19 226 ALA A CA 1
ATOM 1704 C C . ALA A 1 226 ? 7.515 5.589 15.820 1.00 93.19 226 ALA A C 1
ATOM 1706 O O . ALA A 1 226 ? 7.035 6.110 16.830 1.00 93.19 226 ALA A O 1
ATOM 1707 N N . ILE A 1 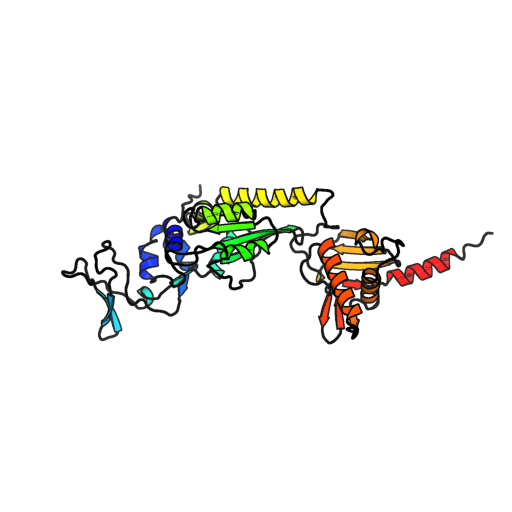227 ? 6.841 4.670 15.115 1.00 92.94 227 ILE A N 1
ATOM 1708 C CA . ILE A 1 227 ? 5.525 4.157 15.529 1.00 92.94 227 ILE A CA 1
ATOM 1709 C C . ILE A 1 227 ? 5.632 3.485 16.901 1.00 92.94 227 ILE A C 1
ATOM 1711 O O . ILE A 1 227 ? 4.866 3.813 17.806 1.00 92.94 227 ILE A O 1
ATOM 1715 N N . SER A 1 228 ? 6.603 2.592 17.081 1.00 91.62 228 SER A N 1
ATOM 1716 C CA . SER A 1 228 ? 6.803 1.841 18.327 1.00 91.62 228 SER A CA 1
ATOM 1717 C C . SER A 1 228 ? 7.060 2.759 19.525 1.00 91.62 228 SER A C 1
ATOM 1719 O O . SER A 1 228 ? 6.477 2.568 20.589 1.00 91.62 228 SER A O 1
ATOM 1721 N N . GLN A 1 229 ? 7.860 3.810 19.343 1.00 90.44 229 GLN A N 1
ATOM 1722 C CA . GLN A 1 229 ? 8.100 4.832 20.363 1.00 90.44 229 GLN A CA 1
ATOM 1723 C C . GLN A 1 229 ? 6.829 5.628 20.683 1.00 90.44 229 GLN A C 1
ATOM 1725 O O . GLN A 1 229 ? 6.521 5.850 21.853 1.00 90.44 229 GLN A O 1
ATOM 1730 N N . SER A 1 230 ? 6.038 6.002 19.669 1.00 88.56 230 SER A N 1
ATOM 1731 C CA . SER A 1 230 ? 4.758 6.694 19.889 1.00 88.56 230 SER A CA 1
ATOM 1732 C C . SER A 1 230 ? 3.777 5.859 20.722 1.00 88.56 230 SER A C 1
ATOM 1734 O O . SER A 1 230 ? 3.047 6.396 21.552 1.00 88.56 230 SER A O 1
ATOM 1736 N N . LEU A 1 231 ? 3.809 4.534 20.555 1.00 87.56 231 LEU A N 1
ATOM 1737 C CA . LEU A 1 231 ? 2.934 3.589 21.246 1.00 87.56 231 LEU A CA 1
ATOM 1738 C C . LEU A 1 231 ? 3.289 3.394 22.725 1.00 87.56 231 LEU A C 1
ATOM 1740 O O . LEU A 1 231 ? 2.431 2.959 23.492 1.00 87.56 231 LEU A O 1
ATOM 1744 N N . GLN A 1 232 ? 4.523 3.713 23.121 1.00 85.06 232 GLN A N 1
ATOM 1745 C CA . GLN A 1 232 ? 4.984 3.696 24.514 1.00 85.06 232 GLN A CA 1
ATOM 1746 C C . GLN A 1 232 ? 4.623 4.985 25.270 1.00 85.06 232 GLN A C 1
ATOM 1748 O O . GLN A 1 232 ? 4.720 5.027 26.496 1.00 85.06 232 GLN A O 1
ATOM 1753 N N . SER A 1 233 ? 4.199 6.036 24.562 1.00 79.38 233 SER A N 1
ATOM 1754 C CA . SER A 1 233 ? 3.768 7.285 25.187 1.00 79.38 233 SER A CA 1
ATOM 1755 C C . SER A 1 233 ? 2.440 7.099 25.938 1.00 79.38 233 SER A C 1
ATOM 1757 O O . SER A 1 233 ? 1.538 6.438 25.415 1.00 79.38 233 SER A O 1
ATOM 1759 N N . PRO A 1 234 ? 2.241 7.747 27.105 1.00 67.75 234 PRO A N 1
ATOM 1760 C CA . PRO A 1 234 ? 0.952 7.767 27.806 1.00 67.75 234 PRO A CA 1
ATOM 1761 C C . PRO A 1 234 ? -0.210 8.316 26.963 1.00 67.75 234 PRO A C 1
ATOM 1763 O O . PRO A 1 234 ? -1.369 8.094 27.297 1.00 67.75 234 PRO A O 1
ATOM 1766 N N . ALA A 1 235 ? 0.095 9.039 25.880 1.00 66.94 235 ALA A N 1
ATOM 1767 C CA . ALA A 1 235 ? -0.878 9.561 24.923 1.00 66.94 235 ALA A CA 1
ATOM 1768 C C . ALA A 1 235 ? -1.335 8.529 23.869 1.00 66.94 235 ALA A C 1
ATOM 1770 O O . ALA A 1 235 ? -2.130 8.870 22.994 1.00 66.94 235 ALA A O 1
ATOM 1771 N N . SER A 1 236 ? -0.831 7.290 23.905 1.00 70.62 236 SER A N 1
ATOM 1772 C CA . SER A 1 236 ? -1.267 6.234 22.990 1.00 70.62 236 SER A CA 1
ATOM 1773 C C . SER A 1 236 ? -2.751 5.921 23.203 1.00 70.62 236 SER A C 1
ATOM 1775 O O . SER A 1 236 ? -3.163 5.472 24.269 1.00 70.62 236 SER A O 1
ATOM 1777 N N . GLU A 1 237 ? -3.566 6.156 22.173 1.00 76.38 237 GLU A N 1
ATOM 1778 C CA . GLU A 1 237 ? -5.020 5.941 22.228 1.00 76.38 237 GLU A CA 1
ATOM 1779 C C . GLU A 1 237 ? -5.423 4.452 22.256 1.00 76.38 237 GLU A C 1
ATOM 1781 O O . GLU A 1 237 ? -6.570 4.131 22.573 1.00 76.38 237 GLU A O 1
ATOM 1786 N N . LEU A 1 238 ? -4.503 3.534 21.923 1.00 88.12 238 LEU A N 1
ATOM 1787 C CA . LEU A 1 238 ? -4.779 2.096 21.889 1.00 88.12 238 LEU A CA 1
ATOM 1788 C C . LEU A 1 238 ? -4.749 1.503 23.301 1.00 88.12 238 LEU A C 1
ATOM 1790 O O . LEU A 1 238 ? -3.705 1.455 23.949 1.00 88.12 238 LEU A O 1
ATOM 1794 N N . LEU A 1 239 ? -5.878 0.943 23.735 1.00 90.06 239 LEU A N 1
ATOM 1795 C CA . LEU A 1 239 ? -5.987 0.251 25.024 1.00 90.06 239 LEU A CA 1
ATOM 1796 C C . LEU A 1 239 ? -5.288 -1.106 25.015 1.00 90.06 239 LEU A C 1
ATOM 1798 O O . LEU A 1 239 ? -4.826 -1.592 26.049 1.00 90.06 239 LEU A O 1
ATOM 1802 N N . TRP A 1 240 ? -5.238 -1.747 23.849 1.00 92.19 240 TRP A N 1
ATOM 1803 C CA . TRP A 1 240 ? -4.501 -2.983 23.658 1.00 92.19 240 TRP A CA 1
ATOM 1804 C C . TRP A 1 240 ? -3.873 -3.008 22.272 1.00 92.19 240 TRP A C 1
ATOM 1806 O O . TRP A 1 240 ? -4.557 -3.047 21.254 1.00 92.19 240 TRP A O 1
ATOM 1816 N N . GLN A 1 241 ? -2.544 -3.012 22.260 1.00 92.81 241 GLN A N 1
ATOM 1817 C CA . GLN A 1 241 ? -1.727 -3.238 21.077 1.00 92.81 241 GLN A CA 1
ATOM 1818 C C . GLN A 1 241 ? -1.869 -4.696 20.625 1.00 92.81 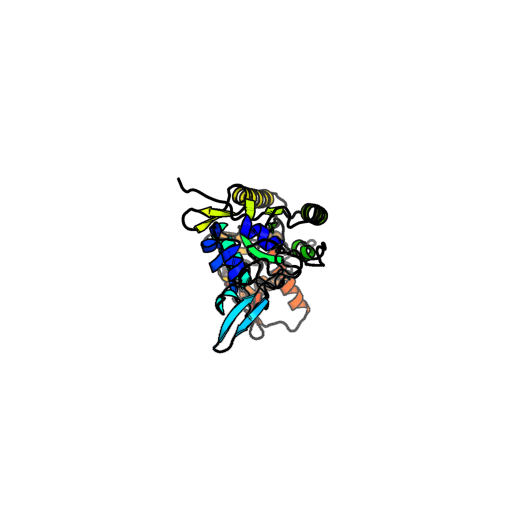241 GLN A C 1
ATOM 1820 O O . GLN A 1 241 ? -1.287 -5.600 21.226 1.00 92.81 241 GLN A O 1
ATOM 1825 N N . LEU A 1 242 ? -2.704 -4.921 19.613 1.00 94.31 242 LEU A N 1
ATOM 1826 C CA . LEU A 1 242 ? -2.881 -6.225 18.979 1.00 94.31 242 LEU A CA 1
ATOM 1827 C C . LEU A 1 242 ? -1.886 -6.402 17.821 1.00 94.31 242 LEU A C 1
ATOM 1829 O O . LEU A 1 242 ? -1.429 -5.399 17.263 1.00 94.31 242 LEU A O 1
ATOM 1833 N N . PRO A 1 243 ? -1.580 -7.650 17.421 1.00 93.38 243 PRO A N 1
ATOM 1834 C CA . PRO A 1 243 ? -0.772 -7.920 16.236 1.00 93.38 243 PRO A CA 1
ATOM 1835 C C . PRO A 1 243 ? -1.299 -7.196 14.981 1.00 93.38 243 PRO A C 1
ATOM 1837 O O . PRO A 1 243 ? -2.503 -6.950 14.879 1.00 93.38 243 PRO A O 1
ATOM 1840 N N . PRO A 1 244 ? -0.438 -6.850 14.007 1.00 91.50 244 PRO A N 1
ATOM 1841 C CA . PRO A 1 244 ? -0.862 -6.094 12.829 1.00 91.50 244 PRO A CA 1
ATOM 1842 C C . PRO A 1 244 ? -1.912 -6.791 11.956 1.00 91.50 244 PRO A C 1
ATOM 1844 O O . PRO A 1 244 ? -2.701 -6.112 11.304 1.00 91.50 244 PRO A O 1
ATOM 1847 N N . ASP A 1 245 ? -1.952 -8.124 11.967 1.00 90.19 245 ASP A N 1
ATOM 1848 C CA . ASP A 1 245 ? -2.931 -8.946 11.249 1.00 90.19 245 ASP A CA 1
ATOM 1849 C C . ASP A 1 245 ? -4.239 -9.148 12.042 1.00 90.19 245 ASP A C 1
ATOM 1851 O O . ASP A 1 245 ? -5.018 -10.066 11.754 1.00 90.19 245 ASP A O 1
ATOM 1855 N N . ALA A 1 246 ? -4.478 -8.333 13.077 1.00 94.81 246 ALA A N 1
ATOM 1856 C CA . ALA A 1 246 ? -5.641 -8.503 13.926 1.00 94.81 246 ALA A CA 1
ATOM 1857 C C . ALA A 1 246 ? -6.958 -8.271 13.192 1.00 94.81 246 ALA A C 1
ATOM 1859 O O . ALA A 1 246 ? -7.153 -7.274 12.503 1.00 94.81 246 ALA A O 1
ATOM 1860 N N . THR A 1 247 ? -7.889 -9.202 13.395 1.00 95.88 247 THR A N 1
ATOM 1861 C CA . THR A 1 247 ? -9.220 -9.181 12.783 1.00 95.88 247 THR A CA 1
ATOM 1862 C C . THR A 1 247 ? -10.291 -9.471 13.827 1.00 95.88 247 THR A C 1
ATOM 1864 O O . THR A 1 247 ? -10.063 -10.220 14.782 1.00 95.88 247 THR A O 1
ATOM 1867 N N . TRP A 1 248 ? -11.480 -8.894 13.643 1.00 97.38 248 TRP A N 1
ATOM 1868 C CA . TRP A 1 248 ? -12.601 -9.086 14.566 1.00 97.38 248 TRP A CA 1
ATOM 1869 C C . TRP A 1 248 ? -12.991 -10.558 14.777 1.00 97.38 248 TRP A C 1
ATOM 1871 O O . TRP A 1 248 ? -13.169 -10.924 15.937 1.00 97.38 248 TRP A O 1
ATOM 1881 N N . PRO A 1 249 ? -13.028 -11.436 13.750 1.00 97.38 249 PRO A N 1
ATOM 1882 C CA . PRO A 1 249 ? -13.387 -12.848 13.936 1.00 97.38 249 PRO A CA 1
ATOM 1883 C C . PRO A 1 249 ? -12.470 -13.637 14.871 1.00 97.38 249 PRO A C 1
ATOM 1885 O O . PRO A 1 249 ? -12.912 -14.604 15.487 1.00 97.38 249 PRO A O 1
ATOM 1888 N N . LYS A 1 250 ? -11.205 -13.224 15.018 1.00 96.75 250 LYS A N 1
ATOM 1889 C CA . LYS A 1 250 ? -10.254 -13.840 15.957 1.00 96.75 250 LYS A CA 1
ATOM 1890 C C . LYS A 1 250 ? -10.397 -13.299 17.390 1.00 96.75 250 LYS A C 1
ATOM 1892 O O . LYS A 1 250 ? -9.779 -13.835 18.309 1.00 96.75 250 LYS A O 1
ATOM 1897 N N . MET A 1 251 ? -11.187 -12.243 17.598 1.00 97.81 251 MET A N 1
ATOM 1898 C CA . MET A 1 251 ? -11.418 -11.627 18.902 1.00 97.81 251 MET A CA 1
ATOM 1899 C C . MET A 1 251 ? -12.647 -12.221 19.590 1.00 97.81 251 MET A C 1
ATOM 1901 O O . MET A 1 251 ? -13.696 -12.424 18.978 1.00 97.81 251 MET A O 1
ATOM 1905 N N . LYS A 1 252 ? -12.540 -12.431 20.905 1.00 98.06 252 LYS A N 1
ATOM 1906 C CA . LYS A 1 252 ? -13.656 -12.851 21.755 1.00 98.06 252 LYS A CA 1
ATOM 1907 C C . LYS A 1 252 ? -13.919 -11.829 22.855 1.00 98.06 252 LYS A C 1
ATOM 1909 O O . LYS A 1 252 ? -13.025 -11.569 23.648 1.00 98.06 252 LYS A O 1
ATOM 1914 N N . ILE A 1 253 ? -15.138 -11.299 22.941 1.00 97.88 253 ILE A N 1
ATOM 1915 C CA . ILE A 1 253 ? -15.576 -10.324 23.953 1.00 97.88 253 ILE A CA 1
ATOM 1916 C C . ILE A 1 253 ? -16.689 -10.949 24.801 1.00 97.88 253 ILE A C 1
ATOM 1918 O O . ILE A 1 253 ? -17.789 -11.178 24.303 1.00 97.88 253 ILE A O 1
ATOM 1922 N N . VAL A 1 254 ? -16.437 -11.224 26.081 1.00 97.69 254 VAL A N 1
ATOM 1923 C CA . VAL A 1 254 ? -17.402 -11.894 26.974 1.00 97.69 254 VAL A CA 1
ATOM 1924 C C . VAL A 1 254 ? -17.715 -11.045 28.193 1.00 97.69 254 VAL A C 1
ATOM 1926 O O . VAL A 1 254 ? -16.802 -10.645 28.911 1.00 97.69 254 VAL A O 1
ATOM 1929 N N . PHE A 1 255 ? -19.002 -10.848 28.480 1.00 97.31 255 PHE A N 1
ATOM 1930 C CA . PHE A 1 255 ? -19.440 -10.217 29.726 1.00 97.31 255 PHE A CA 1
ATOM 1931 C C . PHE A 1 255 ? -19.335 -11.185 30.906 1.00 97.31 255 PHE A C 1
ATOM 1933 O O . PHE A 1 255 ? -19.936 -12.261 30.895 1.00 97.31 255 PHE A O 1
ATOM 1940 N N . GLN A 1 256 ? -18.593 -10.767 31.933 1.00 95.56 256 GLN A N 1
ATOM 1941 C CA . GLN A 1 256 ? -18.457 -11.469 33.215 1.00 95.56 256 GLN A CA 1
ATOM 1942 C C . GLN A 1 256 ? -19.422 -10.907 34.264 1.00 95.56 256 GLN A C 1
ATOM 1944 O O . GLN A 1 256 ? -19.993 -11.649 35.055 1.00 95.56 256 GLN A O 1
ATOM 1949 N N . SER A 1 257 ? -19.639 -9.592 34.248 1.00 93.75 257 SER A N 1
ATOM 1950 C CA . SER A 1 257 ? -20.624 -8.893 35.076 1.00 93.75 257 SER A CA 1
ATOM 1951 C C . SER A 1 257 ? -21.186 -7.695 34.309 1.00 93.75 257 SER A C 1
ATOM 1953 O O . SER A 1 257 ? -20.819 -7.456 33.157 1.00 93.75 257 SER A O 1
ATOM 1955 N N . ASP A 1 258 ? -22.084 -6.925 34.926 1.00 91.88 258 ASP A N 1
ATOM 1956 C CA . ASP A 1 258 ? -22.723 -5.795 34.252 1.00 91.88 258 ASP A CA 1
ATOM 1957 C C . ASP A 1 258 ? -21.747 -4.698 33.788 1.00 91.88 258 ASP A C 1
ATOM 1959 O O . ASP A 1 258 ? -22.064 -3.974 32.836 1.00 91.88 258 ASP A O 1
ATOM 1963 N N . GLU A 1 259 ? -20.571 -4.608 34.408 1.00 93.25 259 GLU A N 1
ATOM 1964 C CA . GLU A 1 259 ? -19.544 -3.596 34.135 1.00 93.25 259 GLU A CA 1
ATOM 1965 C C . GLU A 1 259 ? -18.167 -4.213 33.856 1.00 93.25 259 GLU A C 1
ATOM 1967 O O . GLU A 1 259 ? -17.168 -3.506 33.831 1.00 93.25 259 GLU A O 1
ATOM 1972 N N . VAL A 1 260 ? -18.093 -5.525 33.615 1.00 95.69 260 VAL A N 1
ATOM 1973 C CA . VAL A 1 260 ? -16.822 -6.209 33.348 1.00 95.69 260 VAL A CA 1
ATOM 1974 C C . VAL A 1 260 ? -16.942 -7.094 32.118 1.00 95.69 260 VAL A C 1
ATOM 1976 O O . VAL A 1 260 ? -17.781 -8.000 32.069 1.00 95.69 260 VAL A O 1
ATOM 1979 N N . ILE A 1 261 ? -16.046 -6.875 31.156 1.00 97.50 261 ILE A N 1
ATOM 1980 C CA . ILE A 1 261 ? -15.821 -7.776 30.025 1.00 97.50 261 ILE A CA 1
ATOM 1981 C C . ILE A 1 261 ? -14.410 -8.357 30.074 1.00 97.50 261 ILE A C 1
ATOM 1983 O O . ILE A 1 261 ? -13.457 -7.683 30.457 1.00 97.50 261 ILE A O 1
ATOM 1987 N N . ASN A 1 262 ? -14.277 -9.598 29.624 1.00 97.69 262 ASN A N 1
ATOM 1988 C CA . ASN A 1 262 ? -12.996 -10.194 29.278 1.00 97.69 262 ASN A CA 1
ATOM 1989 C C . ASN A 1 262 ? -12.881 -10.240 27.758 1.00 97.69 262 ASN A C 1
ATOM 1991 O O . ASN A 1 262 ? -13.768 -10.769 27.082 1.00 97.69 262 ASN A O 1
ATOM 1995 N N . ILE A 1 263 ? -11.784 -9.706 27.232 1.00 97.56 263 ILE A N 1
ATOM 1996 C CA . ILE A 1 263 ? -11.455 -9.756 25.811 1.00 97.56 263 ILE A CA 1
ATOM 1997 C C . ILE A 1 263 ? -10.289 -10.710 25.627 1.00 97.56 263 ILE A C 1
ATOM 1999 O O . ILE A 1 263 ? -9.285 -10.595 26.323 1.00 97.56 263 ILE A O 1
ATOM 2003 N N . THR A 1 264 ? -10.435 -11.665 24.713 1.00 97.62 264 THR A N 1
ATOM 2004 C CA . THR A 1 264 ? -9.403 -12.647 24.374 1.00 97.62 264 THR A CA 1
ATOM 2005 C C . THR A 1 264 ? -8.977 -12.490 22.923 1.00 97.62 264 THR A C 1
ATOM 2007 O O . THR A 1 264 ? -9.835 -12.377 22.043 1.00 97.62 264 THR A O 1
ATOM 2010 N N . TYR A 1 265 ? -7.668 -12.506 22.680 1.00 96.69 265 TYR A N 1
ATOM 2011 C CA . TYR A 1 265 ? -7.070 -12.484 21.349 1.00 96.69 265 TYR A CA 1
ATOM 2012 C C . TYR A 1 265 ? -5.739 -13.242 21.373 1.00 96.69 265 TYR A C 1
ATOM 2014 O O . TYR A 1 265 ? -4.921 -13.004 22.253 1.00 96.69 265 TYR A O 1
ATOM 2022 N N . GLY A 1 266 ? -5.518 -14.166 20.433 1.00 91.56 266 GLY A N 1
ATOM 2023 C CA . GLY A 1 266 ? -4.238 -14.887 20.327 1.00 91.56 266 GLY A CA 1
ATOM 2024 C C . GLY A 1 266 ? -3.850 -15.734 21.551 1.00 91.56 266 GLY A C 1
ATOM 2025 O O . GLY A 1 266 ? -2.677 -16.025 21.726 1.00 91.56 266 GLY A O 1
ATOM 2026 N N . GLY A 1 267 ? -4.813 -16.119 22.397 1.00 91.81 267 GLY A N 1
ATOM 2027 C CA . GLY A 1 267 ? -4.571 -16.865 23.642 1.00 91.81 267 GLY A CA 1
ATOM 2028 C C . GLY A 1 267 ? -4.457 -15.992 24.895 1.00 91.81 267 GLY A C 1
ATOM 2029 O O . GLY A 1 267 ? -4.676 -16.495 25.993 1.00 91.81 267 GLY A O 1
ATOM 2030 N N . ASP A 1 268 ? -4.233 -14.687 24.741 1.00 95.94 268 ASP A N 1
ATOM 2031 C CA . ASP A 1 268 ? -4.190 -13.743 25.855 1.00 95.94 268 ASP A CA 1
ATOM 2032 C C . ASP A 1 268 ? -5.588 -13.234 26.199 1.00 95.94 268 ASP A C 1
ATOM 2034 O O . ASP A 1 268 ? -6.375 -12.912 25.306 1.00 95.94 268 ASP A O 1
ATOM 2038 N N . THR A 1 269 ? -5.889 -13.094 27.493 1.00 96.94 269 THR A N 1
ATOM 2039 C CA . THR A 1 269 ? -7.144 -12.511 27.985 1.00 96.94 269 THR A CA 1
ATOM 2040 C C . THR A 1 269 ? -6.869 -11.278 28.839 1.00 96.94 269 THR A C 1
ATOM 2042 O O . THR A 1 269 ? -6.101 -11.333 29.797 1.00 96.94 269 THR A O 1
ATOM 2045 N N . LYS A 1 270 ? -7.557 -10.171 28.543 1.00 97.12 270 LYS A N 1
ATOM 2046 C CA . LYS A 1 270 ? -7.526 -8.938 29.341 1.00 97.12 270 LYS A CA 1
ATOM 2047 C C . LYS A 1 270 ? -8.921 -8.539 29.807 1.00 97.12 270 LYS A C 1
ATOM 2049 O O . LYS A 1 270 ? -9.900 -8.669 29.071 1.00 97.12 270 LYS A O 1
ATOM 2054 N N . ARG A 1 271 ? -8.994 -8.033 31.037 1.00 96.94 271 ARG A N 1
ATOM 2055 C CA . ARG A 1 271 ? -10.209 -7.476 31.640 1.00 96.94 271 ARG A CA 1
ATOM 2056 C C . ARG A 1 271 ? -10.358 -6.006 31.254 1.00 96.94 271 ARG A C 1
ATOM 2058 O O . ARG A 1 271 ? -9.392 -5.254 31.361 1.00 96.94 271 ARG A O 1
ATOM 2065 N N . PHE A 1 272 ? -11.572 -5.609 30.879 1.00 96.75 272 PHE A N 1
ATOM 2066 C CA . PHE A 1 272 ? -11.939 -4.221 30.615 1.00 96.75 272 PHE A CA 1
ATOM 2067 C C . PHE A 1 272 ? -13.241 -3.829 31.315 1.00 96.75 272 PHE A C 1
ATOM 2069 O O . PHE A 1 272 ? -14.178 -4.622 31.434 1.00 96.75 272 PHE A O 1
ATOM 2076 N N . GLU A 1 273 ? -13.301 -2.567 31.718 1.00 95.56 273 GLU A N 1
ATOM 2077 C CA . GLU A 1 273 ? -14.457 -1.902 32.312 1.00 95.56 273 GLU A CA 1
ATOM 2078 C C . GLU A 1 273 ? -14.930 -0.744 31.414 1.00 95.56 273 GLU A C 1
ATOM 2080 O O . GLU A 1 273 ? -14.152 -0.240 30.591 1.00 95.56 273 GLU A O 1
ATOM 2085 N N . PRO A 1 274 ? -16.188 -0.274 31.552 1.00 95.75 274 PRO A N 1
ATOM 2086 C CA . PRO A 1 274 ? -16.732 0.776 30.700 1.00 95.75 274 PRO A CA 1
ATOM 2087 C C . PRO A 1 274 ? -15.852 2.029 30.656 1.00 95.75 274 PRO A C 1
ATOM 2089 O O . PRO A 1 274 ? -15.705 2.631 29.594 1.00 95.75 274 PRO A O 1
ATOM 2092 N N . ALA A 1 275 ? -15.240 2.413 31.782 1.00 93.12 275 ALA A N 1
ATOM 2093 C CA . ALA A 1 275 ? -14.405 3.610 31.871 1.00 93.12 275 ALA A CA 1
ATOM 2094 C C . ALA A 1 275 ? -13.159 3.514 30.982 1.00 93.12 275 ALA A C 1
ATOM 2096 O O . ALA A 1 275 ? -12.828 4.475 30.292 1.00 93.12 275 ALA A O 1
ATOM 2097 N N . GLN A 1 276 ? -12.523 2.339 30.931 1.00 92.38 276 GLN A N 1
ATOM 2098 C CA . GLN A 1 276 ? -11.325 2.110 30.120 1.00 92.38 276 GLN A CA 1
ATOM 2099 C C . GLN A 1 276 ? -11.633 2.251 28.626 1.00 92.38 276 GLN A C 1
ATOM 2101 O O . GLN A 1 276 ? -10.831 2.801 27.888 1.00 92.38 276 GLN A O 1
ATOM 2106 N N . LEU A 1 277 ? -12.831 1.854 28.189 1.00 92.69 277 LEU A N 1
ATOM 2107 C CA . LEU A 1 277 ? -13.302 2.021 26.807 1.00 92.69 277 LEU A CA 1
ATOM 2108 C C . LEU A 1 277 ? -13.919 3.408 26.526 1.00 92.69 277 LEU A C 1
ATOM 2110 O O . LEU A 1 277 ? -14.509 3.646 25.463 1.00 92.69 277 LEU A O 1
ATOM 2114 N N . GLY A 1 278 ? -13.840 4.334 27.487 1.00 91.69 278 GLY A N 1
ATOM 2115 C CA . GLY A 1 278 ? -14.475 5.649 27.412 1.00 91.69 278 GLY A CA 1
ATOM 2116 C C . GLY A 1 278 ? -15.999 5.570 27.273 1.00 91.69 278 GLY A C 1
ATOM 2117 O O . GLY A 1 278 ? -16.616 6.437 26.652 1.00 91.69 278 GLY A O 1
ATOM 2118 N N . MET A 1 279 ? -16.614 4.498 27.767 1.00 95.44 279 MET A N 1
ATOM 2119 C CA . MET A 1 279 ? -18.051 4.222 27.728 1.00 95.44 279 MET A CA 1
ATOM 2120 C C . MET A 1 279 ? -18.720 4.491 29.084 1.00 95.44 279 MET A C 1
ATOM 2122 O O . MET A 1 279 ? -19.674 3.810 29.453 1.00 95.44 279 MET A O 1
ATOM 2126 N N . THR A 1 280 ? -18.251 5.501 29.818 1.00 94.94 280 THR A N 1
ATOM 2127 C CA . THR A 1 280 ? -18.901 6.044 31.021 1.00 94.94 280 THR A CA 1
ATOM 2128 C C . THR A 1 280 ? -19.361 7.478 30.792 1.00 94.94 280 THR A C 1
ATOM 2130 O O . THR A 1 280 ? -18.791 8.231 30.001 1.00 94.94 280 THR A O 1
ATOM 2133 N N . LYS A 1 281 ? -20.443 7.873 31.463 1.00 90.31 281 LYS A N 1
ATOM 2134 C CA . LYS A 1 281 ? -20.927 9.255 31.456 1.00 90.31 281 LYS A CA 1
ATOM 2135 C C . LYS A 1 281 ? -20.103 10.081 32.442 1.00 90.31 281 LYS A C 1
ATOM 2137 O O . LYS A 1 281 ? -20.090 9.762 33.628 1.00 90.31 281 LYS A O 1
ATOM 2142 N N . ALA A 1 282 ? -19.507 11.180 31.978 1.00 84.12 282 ALA A N 1
ATOM 2143 C CA . ALA A 1 282 ? -18.642 12.041 32.795 1.00 84.12 282 ALA A CA 1
ATOM 2144 C C . ALA A 1 282 ? -19.305 12.551 34.091 1.00 84.12 282 ALA A C 1
ATOM 2146 O O . ALA A 1 282 ? -18.639 12.716 35.102 1.00 84.12 282 ALA A O 1
ATOM 2147 N N . ASN A 1 283 ? -20.624 12.766 34.079 1.00 85.31 283 ASN A N 1
ATOM 2148 C CA . ASN A 1 283 ? -21.364 13.322 35.214 1.00 85.31 283 ASN A CA 1
ATOM 2149 C C . ASN A 1 283 ? -21.818 12.297 36.265 1.00 85.31 283 ASN A C 1
ATOM 2151 O O . ASN A 1 283 ? -22.219 12.689 37.353 1.00 85.31 283 ASN A O 1
ATOM 2155 N N . SER A 1 284 ? -21.851 11.006 35.932 1.00 86.50 284 SER A N 1
ATOM 2156 C CA . SER A 1 284 ? -22.475 9.987 36.790 1.00 86.50 284 SER A CA 1
ATOM 2157 C C . SER A 1 284 ? -21.640 8.727 36.956 1.00 86.50 284 SER A C 1
ATOM 2159 O O . SER A 1 284 ? -22.041 7.852 37.715 1.00 86.50 284 SER A O 1
ATOM 2161 N N . GLY A 1 285 ? -20.545 8.573 36.206 1.00 85.00 285 GLY A N 1
ATOM 2162 C CA . GLY A 1 285 ? -19.749 7.343 36.160 1.00 85.00 285 GLY A CA 1
ATOM 2163 C C . GLY A 1 285 ? -20.471 6.152 35.521 1.00 85.00 285 GLY A C 1
ATOM 2164 O O . GLY A 1 285 ? -19.834 5.160 35.188 1.00 85.00 285 GLY A O 1
ATOM 2165 N N . LYS A 1 286 ? -21.787 6.252 35.283 1.00 90.81 286 LYS A N 1
ATOM 2166 C CA . LYS A 1 286 ? -22.616 5.161 34.766 1.00 90.81 286 LYS A CA 1
ATOM 2167 C C . LYS A 1 286 ? -22.252 4.800 33.325 1.00 90.81 286 LYS A C 1
ATOM 2169 O O . LYS A 1 286 ? -21.909 5.702 32.548 1.00 90.81 286 LYS A O 1
ATOM 2174 N N . PRO A 1 287 ? -22.428 3.529 32.921 1.00 93.00 287 PRO A N 1
ATOM 2175 C CA . PRO A 1 287 ? -22.218 3.113 31.544 1.00 93.00 287 PRO A CA 1
ATOM 2176 C C . PRO A 1 287 ? -23.045 3.926 30.539 1.00 93.00 287 PRO A C 1
ATOM 2178 O O . PRO A 1 287 ? -24.200 4.299 30.780 1.00 93.00 287 PRO A O 1
ATOM 2181 N N . THR A 1 288 ? -22.448 4.219 29.388 1.00 95.38 288 THR A N 1
ATOM 2182 C CA . THR A 1 288 ? -23.120 4.913 28.291 1.00 95.38 288 THR A CA 1
ATOM 2183 C C . THR A 1 288 ? -23.996 3.957 27.490 1.00 95.38 288 THR A C 1
ATOM 2185 O O . THR A 1 288 ? -23.920 2.733 27.608 1.00 95.38 288 THR A O 1
ATOM 2188 N N . ASN A 1 289 ? -24.806 4.517 26.594 1.00 93.25 289 ASN A N 1
ATOM 2189 C CA . ASN A 1 289 ? -25.623 3.718 25.691 1.00 93.25 289 ASN A CA 1
ATOM 2190 C C . ASN A 1 289 ? -24.757 2.798 24.796 1.00 93.25 289 ASN A C 1
ATOM 2192 O O . ASN A 1 289 ? -25.186 1.702 24.450 1.00 93.25 289 ASN A O 1
ATOM 2196 N N . GLN A 1 290 ? -23.514 3.173 24.466 1.00 94.75 290 GLN A N 1
ATOM 2197 C CA . GLN A 1 290 ? -22.602 2.292 23.718 1.00 94.75 290 GLN A CA 1
ATOM 2198 C C . GLN A 1 290 ? -22.300 0.996 24.489 1.00 94.75 290 GLN A C 1
ATOM 2200 O O . GLN A 1 290 ? -22.392 -0.080 23.904 1.00 94.75 290 GLN A O 1
ATOM 2205 N N . TRP A 1 291 ? -22.043 1.078 25.801 1.00 96.44 291 TRP A N 1
ATOM 2206 C CA . TRP A 1 291 ? -21.861 -0.108 26.648 1.00 96.44 291 TRP A CA 1
ATOM 2207 C C . TRP A 1 291 ? -23.125 -0.968 26.718 1.00 96.44 291 TRP A C 1
ATOM 2209 O O . TRP A 1 291 ? -23.067 -2.191 26.610 1.00 96.44 291 TRP A O 1
ATOM 2219 N N . VAL A 1 292 ? -24.291 -0.324 26.847 1.00 94.69 292 VAL A N 1
ATOM 2220 C CA . VAL A 1 292 ? -25.589 -1.017 26.863 1.00 94.69 292 VAL A CA 1
ATOM 2221 C C . VAL A 1 292 ? -25.823 -1.781 25.557 1.00 94.69 292 VAL A C 1
ATOM 2223 O O . VAL A 1 292 ? -26.270 -2.924 25.593 1.00 94.69 292 VAL A O 1
ATOM 2226 N N . MET A 1 293 ? -25.479 -1.194 24.407 1.00 95.19 293 MET A N 1
ATOM 2227 C CA . MET A 1 293 ? -25.592 -1.871 23.112 1.00 95.19 293 MET A CA 1
ATOM 2228 C C . MET A 1 293 ? -24.598 -3.024 22.975 1.00 95.19 293 MET A C 1
ATOM 2230 O O . MET A 1 293 ? -24.995 -4.096 22.530 1.00 95.19 293 MET A O 1
ATOM 2234 N N . LEU A 1 294 ? -23.346 -2.844 23.407 1.00 97.12 294 LEU A N 1
ATOM 2235 C CA . LEU A 1 294 ? -22.354 -3.921 23.431 1.00 97.12 294 LEU A CA 1
ATOM 2236 C C . LEU A 1 294 ? -22.862 -5.121 24.248 1.00 97.12 294 LEU A C 1
ATOM 2238 O O . LEU A 1 294 ? -22.776 -6.265 23.804 1.00 97.12 294 LEU A O 1
ATOM 2242 N N . LYS A 1 295 ? -23.480 -4.853 25.404 1.00 96.75 295 LYS A N 1
ATOM 2243 C CA . LYS A 1 295 ? -24.117 -5.880 26.235 1.00 96.75 295 LYS A CA 1
ATOM 2244 C C . LYS A 1 295 ? -25.316 -6.534 25.548 1.00 96.75 295 LYS A C 1
ATOM 2246 O O . LYS A 1 295 ? -25.445 -7.751 25.605 1.00 96.75 295 LYS A O 1
ATOM 2251 N N . ALA A 1 296 ? -26.182 -5.762 24.891 1.00 95.19 296 ALA A N 1
ATOM 2252 C CA . ALA A 1 296 ? -27.335 -6.302 24.168 1.00 95.19 296 ALA A CA 1
ATOM 2253 C C . ALA A 1 296 ? -26.906 -7.265 23.047 1.00 95.19 296 ALA A C 1
ATOM 2255 O O . ALA A 1 296 ? -27.475 -8.348 22.921 1.00 95.19 296 ALA A O 1
ATOM 2256 N N . ILE A 1 297 ? -25.854 -6.914 22.301 1.00 96.31 297 ILE A N 1
ATOM 2257 C CA . ILE A 1 297 ? -25.246 -7.780 21.283 1.00 96.31 297 ILE A CA 1
ATOM 2258 C C . ILE A 1 297 ? -24.706 -9.066 21.920 1.00 96.31 297 ILE A C 1
ATOM 2260 O O . ILE A 1 297 ? -24.971 -10.157 21.419 1.00 96.31 297 ILE A O 1
ATOM 2264 N N . ALA A 1 298 ? -24.012 -8.968 23.056 1.00 97.06 298 ALA A N 1
ATOM 2265 C CA . ALA A 1 298 ? -23.507 -10.134 23.778 1.00 97.06 298 ALA A CA 1
ATOM 2266 C C . ALA A 1 298 ? -24.630 -11.053 24.299 1.00 97.06 298 ALA A C 1
ATOM 2268 O O . ALA A 1 298 ? -24.522 -12.277 24.209 1.00 97.06 298 ALA A O 1
ATOM 2269 N N . ILE A 1 299 ? -25.733 -10.488 24.802 1.00 96.25 299 ILE A N 1
ATOM 2270 C CA . ILE A 1 299 ? -26.929 -11.245 25.214 1.00 96.25 299 ILE A CA 1
ATOM 2271 C C . ILE A 1 299 ? -27.554 -11.960 24.008 1.00 96.25 299 ILE A C 1
ATOM 2273 O O . ILE A 1 299 ? -27.901 -13.136 24.112 1.00 96.25 299 ILE A O 1
ATOM 2277 N N . GLY A 1 300 ? -27.623 -11.287 22.856 1.00 95.69 300 GLY A N 1
ATOM 2278 C CA . GLY A 1 300 ? -28.045 -11.854 21.572 1.00 95.69 300 GLY A CA 1
ATOM 2279 C C . GLY A 1 300 ? -27.021 -12.786 20.913 1.00 95.69 300 GLY A C 1
ATOM 2280 O O . GLY A 1 300 ? -27.182 -13.144 19.750 1.00 95.69 300 GLY A O 1
ATOM 2281 N N . ARG A 1 301 ? -25.948 -13.172 21.623 1.00 95.69 301 ARG A N 1
ATOM 2282 C CA . ARG A 1 301 ? -24.863 -14.035 21.116 1.00 95.69 301 ARG A CA 1
ATOM 2283 C C . ARG A 1 301 ? -24.266 -13.540 19.794 1.00 95.69 301 ARG A C 1
ATOM 2285 O O . ARG A 1 301 ? -23.977 -14.321 18.895 1.00 95.69 301 ARG A O 1
ATOM 2292 N N . GLY A 1 302 ? -24.097 -12.226 19.688 1.00 96.19 302 GLY A N 1
ATOM 2293 C CA . GLY A 1 302 ? -23.527 -11.557 18.523 1.00 96.19 302 GLY A CA 1
ATOM 2294 C C . GLY A 1 302 ? -24.555 -11.058 17.514 1.00 96.19 302 GLY A C 1
ATOM 2295 O O . GLY A 1 302 ? -24.165 -10.338 16.606 1.00 96.19 302 GLY A O 1
ATOM 2296 N N . THR A 1 303 ? -25.846 -11.368 17.668 1.00 96.38 303 THR A N 1
ATOM 2297 C CA . THR A 1 303 ? -26.883 -10.940 16.717 1.00 96.38 303 THR A CA 1
ATOM 2298 C C . THR A 1 303 ? -28.028 -10.228 17.424 1.00 96.38 303 THR A C 1
ATOM 2300 O O . THR A 1 303 ? -28.574 -10.732 18.404 1.00 96.38 303 THR A O 1
ATOM 2303 N N . ILE A 1 304 ? -28.419 -9.058 16.916 1.00 95.50 304 ILE A N 1
ATOM 2304 C CA . ILE A 1 304 ? -29.636 -8.353 17.344 1.00 95.50 304 ILE A CA 1
ATOM 2305 C C . ILE A 1 304 ? -30.418 -7.853 16.122 1.00 95.50 304 ILE A C 1
ATOM 2307 O O . ILE A 1 304 ? -29.799 -7.551 15.098 1.00 95.50 304 ILE A O 1
ATOM 2311 N N . PRO A 1 305 ? -31.755 -7.720 16.211 1.00 94.00 305 PRO A N 1
ATOM 2312 C CA . PRO A 1 305 ? -32.554 -7.163 15.122 1.00 94.00 305 PRO A CA 1
ATOM 2313 C C . PRO A 1 305 ? -32.062 -5.773 14.711 1.00 94.00 305 PRO A C 1
ATOM 2315 O O . PRO A 1 305 ? -31.681 -4.966 15.565 1.00 94.00 305 PRO A O 1
ATOM 2318 N N . PHE A 1 306 ? -32.087 -5.477 13.410 1.00 89.44 306 PHE A N 1
ATOM 2319 C CA . PHE A 1 306 ? -31.734 -4.150 12.923 1.00 89.44 306 PHE A CA 1
ATOM 2320 C C . PHE A 1 306 ? -32.760 -3.125 13.434 1.00 89.44 306 PHE A C 1
ATOM 2322 O O . PHE A 1 306 ? -33.961 -3.279 13.194 1.00 89.44 306 PHE A O 1
ATOM 2329 N N . PRO A 1 307 ? -32.325 -2.069 14.137 1.00 85.94 307 PRO A N 1
ATOM 2330 C CA . PRO A 1 307 ? -33.250 -1.104 14.695 1.00 85.94 307 PRO A CA 1
ATOM 2331 C C . PRO A 1 307 ? -33.798 -0.171 13.609 1.00 85.94 307 PRO A C 1
ATOM 2333 O O . PRO A 1 307 ? -33.041 0.443 12.852 1.00 85.94 307 PRO A O 1
ATOM 2336 N N . SER A 1 308 ? -35.119 0.011 13.594 1.00 84.19 308 SER A N 1
ATOM 2337 C CA . SER A 1 308 ? -35.789 1.028 12.770 1.00 84.19 308 SER A CA 1
ATOM 2338 C C . SER A 1 308 ? -35.470 2.457 13.231 1.00 84.19 308 SER A C 1
ATOM 2340 O O . SER A 1 308 ? -35.513 3.398 12.442 1.00 84.19 308 SER A O 1
ATOM 2342 N N . GLU A 1 309 ? -35.105 2.634 14.503 1.00 86.88 309 GLU A N 1
ATOM 2343 C CA . GLU A 1 309 ? -34.792 3.938 15.078 1.00 86.88 309 GLU A CA 1
ATOM 2344 C C . GLU A 1 309 ? -33.393 4.439 14.686 1.00 86.88 309 GLU A C 1
ATOM 2346 O O . GLU A 1 309 ? -32.368 3.893 15.106 1.00 86.88 309 GLU A O 1
ATOM 2351 N N . ALA A 1 310 ? -33.333 5.584 13.997 1.00 88.81 310 ALA A N 1
ATOM 2352 C CA . ALA A 1 310 ? -32.078 6.241 13.608 1.00 88.81 310 ALA A CA 1
ATOM 2353 C C . ALA A 1 310 ? -31.131 6.525 14.796 1.00 88.81 310 ALA A C 1
ATOM 2355 O O . ALA A 1 310 ? -29.907 6.544 14.649 1.00 88.81 310 ALA A O 1
ATOM 2356 N N . LYS A 1 311 ? -31.680 6.726 16.002 1.00 88.38 311 LYS A N 1
ATOM 2357 C CA . LYS A 1 311 ? -30.900 6.931 17.231 1.00 88.38 311 LYS A CA 1
ATOM 2358 C C . LYS A 1 311 ? -30.055 5.704 17.589 1.00 88.38 311 LYS A C 1
ATOM 2360 O O . LYS A 1 311 ? -28.888 5.860 17.948 1.00 88.38 311 LYS A O 1
ATOM 2365 N N . LEU A 1 312 ? -30.620 4.504 17.464 1.00 86.31 312 LEU A N 1
ATOM 2366 C CA . LEU A 1 312 ? -29.920 3.247 17.736 1.00 86.31 312 LEU A CA 1
ATOM 2367 C C . LEU A 1 312 ? -28.860 2.955 16.665 1.00 86.31 312 LEU A C 1
ATOM 2369 O O . LEU A 1 312 ? -27.776 2.472 16.986 1.00 86.31 312 LEU A O 1
ATOM 2373 N N . GLN A 1 313 ? -29.110 3.349 15.415 1.00 91.12 313 GLN A N 1
ATOM 2374 C CA . GLN A 1 313 ? -28.119 3.249 14.338 1.00 91.12 313 GLN A CA 1
ATOM 2375 C C . GLN A 1 313 ? -26.901 4.157 14.600 1.00 91.12 313 GLN A C 1
ATOM 2377 O O . GLN A 1 313 ? -25.754 3.713 14.503 1.00 91.12 313 GLN A O 1
ATOM 2382 N N . LYS A 1 3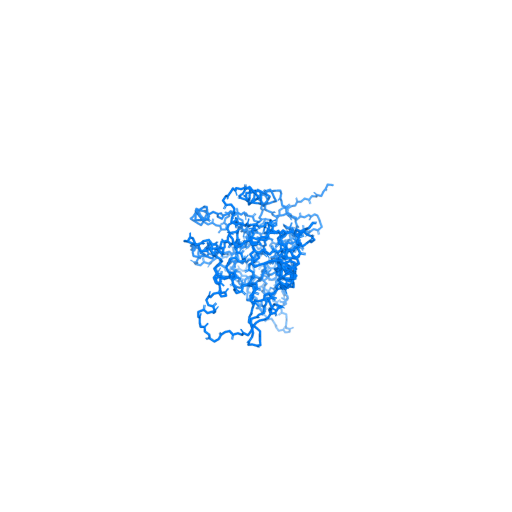14 ? -27.123 5.406 15.042 1.00 91.50 314 LYS A N 1
ATOM 2383 C CA . LYS A 1 314 ? -26.040 6.311 15.483 1.00 91.50 314 LYS A CA 1
ATOM 2384 C C . LYS A 1 314 ? -25.287 5.771 16.702 1.00 91.50 314 LYS A C 1
ATOM 2386 O O . LYS A 1 314 ? -24.070 5.920 16.804 1.00 91.50 314 LYS A O 1
ATOM 2391 N N . GLN A 1 315 ? -25.993 5.130 17.631 1.00 92.00 315 GLN A N 1
ATOM 2392 C CA . GLN A 1 315 ? -25.381 4.491 18.797 1.00 92.00 315 GLN A CA 1
ATOM 2393 C C . GLN A 1 315 ? -24.453 3.339 18.395 1.00 92.00 315 GLN A C 1
ATOM 2395 O O . GLN A 1 315 ? -23.355 3.250 18.947 1.00 92.00 315 GLN A O 1
ATOM 2400 N N . LYS A 1 316 ? -24.838 2.531 17.399 1.00 93.88 316 LYS A N 1
ATOM 2401 C CA . LYS A 1 316 ? -23.973 1.502 16.810 1.00 93.88 316 LYS A CA 1
ATOM 2402 C C . LYS A 1 316 ? -22.720 2.110 16.189 1.00 93.88 316 LYS A C 1
ATOM 2404 O O . LYS A 1 316 ? -21.626 1.656 16.495 1.00 93.88 316 LYS A O 1
ATOM 2409 N N . GLN A 1 317 ? -22.851 3.169 15.385 1.00 94.25 317 GLN A N 1
ATOM 2410 C CA . GLN A 1 317 ? -21.692 3.853 14.787 1.00 94.25 317 GLN A CA 1
ATOM 2411 C C . GLN A 1 317 ? -20.716 4.363 15.861 1.00 94.25 317 GLN A C 1
ATOM 2413 O O . GLN A 1 317 ? -19.503 4.190 15.745 1.00 94.25 317 GLN A O 1
ATOM 2418 N N . ALA A 1 318 ? -21.241 4.942 16.945 1.00 94.94 318 ALA A N 1
ATOM 2419 C CA . ALA A 1 318 ? -20.430 5.392 18.073 1.00 94.94 318 ALA A CA 1
ATOM 2420 C C . ALA A 1 318 ? -19.757 4.231 18.831 1.00 94.94 318 ALA A C 1
ATOM 2422 O O . ALA A 1 318 ? -18.626 4.388 19.290 1.00 94.94 318 ALA A O 1
ATOM 2423 N N . LEU A 1 319 ? -20.430 3.081 18.968 1.00 96.44 319 LEU A N 1
ATOM 2424 C CA . LEU A 1 319 ? -19.845 1.865 19.540 1.00 96.44 319 LEU A CA 1
ATOM 2425 C C . LEU A 1 319 ? -18.708 1.338 18.655 1.00 96.44 319 LEU A C 1
ATOM 2427 O O . LEU A 1 319 ? -17.604 1.156 19.164 1.00 96.44 319 LEU A O 1
ATOM 2431 N N . SER A 1 320 ? -18.941 1.174 17.348 1.00 96.81 320 SER A N 1
ATOM 2432 C CA . SER A 1 320 ? -17.912 0.753 16.391 1.00 96.81 320 SER A CA 1
ATOM 2433 C C . SER A 1 320 ? -16.687 1.662 16.467 1.00 96.81 320 SER A C 1
ATOM 2435 O O . SER A 1 320 ? -15.582 1.171 16.668 1.00 96.81 320 SER A O 1
ATOM 2437 N N . LYS A 1 321 ? -16.874 2.991 16.444 1.00 95.31 321 LYS A N 1
ATOM 2438 C CA . LYS A 1 321 ? -15.767 3.955 16.558 1.00 95.31 321 LYS A CA 1
ATOM 2439 C C . LYS A 1 321 ? -14.930 3.749 17.825 1.00 95.31 321 LYS A C 1
ATOM 2441 O O . LYS A 1 321 ? -13.710 3.844 17.765 1.00 95.31 321 LYS A O 1
ATOM 2446 N N . LYS A 1 322 ? -15.565 3.460 18.965 1.00 94.94 322 LYS A N 1
ATOM 2447 C CA . LYS A 1 322 ? -14.856 3.214 20.230 1.00 94.94 322 LYS A CA 1
ATOM 2448 C C . LYS A 1 322 ? -14.072 1.905 20.224 1.00 94.94 322 LYS A C 1
ATOM 2450 O O . LYS A 1 322 ? -12.948 1.890 20.707 1.00 94.94 322 LYS A O 1
ATOM 2455 N N . LEU A 1 323 ? -14.640 0.831 19.676 1.00 96.31 323 LEU A N 1
ATOM 2456 C CA . LEU A 1 323 ? -13.940 -0.452 19.566 1.00 96.31 323 LEU A CA 1
ATOM 2457 C C . LEU A 1 323 ? -12.748 -0.348 18.602 1.00 96.31 323 LEU A C 1
ATOM 2459 O O . LEU A 1 323 ? -11.651 -0.778 18.945 1.00 96.31 323 LEU A O 1
ATOM 2463 N N . ILE A 1 324 ? -12.931 0.294 17.445 1.00 95.00 324 ILE A N 1
ATOM 2464 C CA . ILE A 1 324 ? -11.851 0.551 16.479 1.00 95.00 324 ILE A CA 1
ATOM 2465 C C . ILE A 1 324 ? -10.739 1.385 17.128 1.00 95.00 324 ILE A C 1
ATOM 2467 O O . ILE A 1 324 ? -9.569 1.034 17.017 1.00 95.00 324 ILE A O 1
ATOM 2471 N N . ALA A 1 325 ? -11.083 2.453 17.857 1.00 92.12 325 ALA A N 1
ATOM 2472 C CA . ALA A 1 325 ? -10.098 3.285 18.549 1.00 92.12 325 ALA A CA 1
ATOM 2473 C C . ALA A 1 325 ? -9.339 2.524 19.649 1.00 92.12 325 ALA A C 1
ATOM 2475 O O . ALA A 1 325 ? -8.147 2.740 19.821 1.00 92.12 325 ALA A O 1
ATOM 2476 N N . ALA A 1 326 ? -10.004 1.615 20.366 1.00 93.38 326 ALA A N 1
ATOM 2477 C CA . ALA A 1 326 ? -9.391 0.850 21.448 1.00 93.38 326 ALA A CA 1
ATOM 2478 C C . ALA A 1 326 ? -8.412 -0.232 20.962 1.00 93.38 326 ALA A C 1
ATOM 2480 O O . ALA A 1 326 ? -7.419 -0.498 21.642 1.00 93.38 326 ALA A O 1
ATOM 2481 N N . PHE A 1 327 ? -8.706 -0.866 19.820 1.00 94.62 327 PHE A N 1
ATOM 2482 C CA . PHE A 1 327 ? -8.022 -2.085 19.364 1.00 94.62 327 PHE A CA 1
ATOM 2483 C C . PHE A 1 327 ? -7.305 -1.948 18.018 1.00 94.62 327 PHE A C 1
ATOM 2485 O O . PHE A 1 327 ? -6.578 -2.853 17.627 1.00 94.62 327 PHE A O 1
ATOM 2492 N N . GLY A 1 328 ? -7.519 -0.854 17.287 1.00 93.31 328 GLY A N 1
ATOM 2493 C CA . GLY A 1 328 ? -6.840 -0.556 16.025 1.00 93.31 328 GLY A CA 1
ATOM 2494 C C . GLY A 1 328 ? -7.301 -1.372 14.812 1.00 93.31 328 GLY A C 1
ATOM 2495 O O . GLY A 1 328 ? -6.859 -1.102 13.697 1.00 93.31 328 GLY A O 1
ATOM 2496 N N . ILE A 1 329 ? -8.205 -2.341 14.976 1.00 94.44 329 ILE A N 1
ATOM 2497 C CA . ILE A 1 329 ? -8.775 -3.104 13.857 1.00 94.44 329 ILE A CA 1
ATOM 2498 C C . ILE A 1 329 ? -9.707 -2.172 13.072 1.00 94.44 329 ILE A C 1
ATOM 2500 O O . ILE A 1 329 ? -10.719 -1.725 13.606 1.00 94.44 329 ILE A O 1
ATOM 2504 N N . LYS A 1 330 ? -9.335 -1.835 11.829 1.00 90.31 330 LYS A N 1
ATOM 2505 C CA . LYS A 1 330 ? -9.976 -0.763 11.039 1.00 90.31 330 LYS A CA 1
ATOM 2506 C C . LYS A 1 330 ? -11.382 -1.103 10.546 1.00 90.31 330 LYS A C 1
ATOM 2508 O O . LYS A 1 330 ? -12.187 -0.188 10.382 1.00 90.31 330 LYS A O 1
ATOM 2513 N N . ASP A 1 331 ? -11.654 -2.380 10.288 1.00 93.00 331 ASP A N 1
ATOM 2514 C CA . ASP A 1 331 ? -12.956 -2.825 9.787 1.00 93.00 331 ASP A CA 1
ATOM 2515 C C . ASP A 1 331 ? -14.067 -2.532 10.800 1.00 93.00 331 ASP A C 1
ATOM 2517 O O . ASP A 1 331 ? -13.821 -2.425 12.003 1.00 93.00 331 ASP A O 1
ATOM 2521 N N . ASP A 1 332 ? -15.310 -2.421 10.336 1.00 95.75 332 ASP A N 1
ATOM 2522 C CA . ASP A 1 332 ? -16.436 -2.239 11.248 1.00 95.75 332 ASP A CA 1
ATOM 2523 C C . ASP A 1 332 ? -16.671 -3.533 12.054 1.00 95.75 332 ASP A C 1
ATOM 2525 O O . ASP A 1 332 ? -16.949 -4.567 11.450 1.00 95.75 332 ASP A O 1
ATOM 2529 N N . PRO A 1 333 ? -16.596 -3.522 13.400 1.00 97.31 333 PRO A N 1
ATOM 2530 C CA . PRO A 1 333 ? -16.795 -4.719 14.225 1.00 97.31 333 PRO A CA 1
ATOM 2531 C C . PRO A 1 333 ? -18.210 -5.298 14.159 1.00 97.31 333 PRO A C 1
ATOM 2533 O O . PRO A 1 333 ? -18.447 -6.391 14.677 1.00 97.31 333 PRO A O 1
ATOM 2536 N N . ILE A 1 334 ? -19.171 -4.542 13.626 1.00 97.25 334 ILE A N 1
ATOM 2537 C CA . ILE A 1 334 ? -20.580 -4.920 13.570 1.00 97.25 334 ILE A CA 1
ATOM 2538 C C . ILE A 1 334 ? -21.099 -4.562 12.180 1.00 97.25 334 ILE A C 1
ATOM 2540 O O . ILE A 1 334 ? -21.071 -3.402 11.784 1.00 97.25 334 ILE A O 1
ATOM 2544 N N . GLU A 1 335 ? -21.642 -5.514 11.446 1.00 95.25 335 GLU A N 1
ATOM 2545 C CA . GLU A 1 335 ? -22.172 -5.288 10.098 1.00 95.25 335 GLU A CA 1
ATOM 2546 C C . GLU A 1 335 ? -23.695 -5.452 10.056 1.00 95.25 335 GLU A C 1
ATOM 2548 O O . GLU A 1 335 ? -24.323 -5.867 11.032 1.00 95.25 335 GLU A O 1
ATOM 2553 N N . VAL A 1 336 ? -24.295 -5.111 8.915 1.00 93.75 336 VAL A N 1
ATOM 2554 C CA . VAL A 1 336 ? -25.706 -5.391 8.636 1.00 93.75 336 VAL A CA 1
ATOM 2555 C C . VAL A 1 336 ? -25.781 -6.616 7.734 1.00 93.75 336 VAL A C 1
ATOM 2557 O O . VAL A 1 336 ? -25.253 -6.584 6.625 1.00 93.75 336 VAL A O 1
ATOM 2560 N N . ARG A 1 337 ? -26.457 -7.672 8.190 1.00 94.00 337 ARG A N 1
ATOM 2561 C CA . ARG A 1 337 ? -26.775 -8.867 7.393 1.00 94.00 337 ARG A CA 1
ATOM 2562 C C . ARG A 1 337 ? -28.216 -9.269 7.655 1.00 94.00 337 ARG A C 1
ATOM 2564 O O . ARG A 1 337 ? -28.630 -9.315 8.809 1.00 94.00 337 ARG A O 1
ATOM 2571 N N . ASP A 1 338 ? -28.973 -9.502 6.588 1.00 91.94 338 ASP A N 1
ATOM 2572 C CA . ASP A 1 338 ? -30.341 -10.038 6.633 1.00 91.94 338 ASP A CA 1
ATOM 2573 C C . ASP A 1 338 ? -31.261 -9.340 7.653 1.00 91.94 338 ASP A C 1
ATOM 2575 O O . ASP A 1 338 ? -31.927 -9.968 8.474 1.00 91.94 338 ASP A O 1
ATOM 2579 N N . GLY A 1 339 ? -31.263 -8.002 7.647 1.00 91.50 339 GLY A N 1
ATOM 2580 C CA . GLY A 1 339 ? -32.097 -7.214 8.563 1.00 91.50 339 GLY A CA 1
ATOM 2581 C C . GLY A 1 339 ? -31.680 -7.303 10.036 1.00 91.50 339 GLY A C 1
ATOM 2582 O O . GLY A 1 339 ? -32.480 -7.001 10.921 1.00 91.50 339 GLY A O 1
ATOM 2583 N N . SER A 1 340 ? -30.436 -7.691 10.314 1.00 94.50 340 SER A N 1
ATOM 2584 C CA . SER A 1 340 ? -29.865 -7.785 11.658 1.00 94.50 340 SER A CA 1
ATOM 2585 C C . SER A 1 340 ? -28.514 -7.084 11.744 1.00 94.50 340 SER A C 1
ATOM 2587 O O . SER A 1 340 ? -27.787 -6.966 10.757 1.00 94.50 340 SER A O 1
ATOM 2589 N N . TYR A 1 341 ? -28.166 -6.627 12.945 1.00 95.62 341 TYR A N 1
ATOM 2590 C CA . TYR A 1 341 ? -26.777 -6.339 13.279 1.00 95.62 341 TYR A CA 1
ATOM 2591 C C . TYR A 1 341 ? -26.081 -7.620 13.715 1.00 95.62 341 TYR A C 1
ATOM 2593 O O . TYR A 1 341 ? -26.558 -8.299 14.626 1.00 95.62 341 TYR A O 1
ATOM 2601 N N . VAL A 1 342 ? -24.942 -7.906 13.087 1.00 96.88 342 VAL A N 1
ATOM 2602 C CA . VAL A 1 342 ? -24.115 -9.084 13.357 1.00 96.88 342 VAL A CA 1
ATOM 2603 C C . VAL A 1 342 ? -22.728 -8.622 13.787 1.00 96.88 342 VAL A C 1
ATOM 2605 O O . VAL A 1 342 ? -22.059 -7.877 13.073 1.00 96.88 342 VAL A O 1
ATOM 2608 N N . ALA A 1 343 ? -22.304 -9.027 14.981 1.00 97.81 343 ALA A N 1
ATOM 2609 C CA . ALA A 1 343 ? -20.942 -8.830 15.449 1.00 97.81 343 ALA A CA 1
ATOM 2610 C C . ALA A 1 343 ? -19.991 -9.739 14.671 1.00 97.81 343 ALA A C 1
ATOM 2612 O O . ALA A 1 343 ? -20.209 -10.945 14.575 1.00 97.81 343 ALA A O 1
ATOM 2613 N N . LEU A 1 344 ? -18.900 -9.165 14.173 1.00 98.00 344 LEU A N 1
ATOM 2614 C CA . LEU A 1 344 ? -17.826 -9.924 13.540 1.00 98.00 344 LEU A CA 1
ATOM 2615 C C . LEU A 1 344 ? -16.927 -10.633 14.554 1.00 98.00 344 LEU A C 1
ATOM 2617 O O . LEU A 1 344 ? -16.167 -11.508 14.167 1.00 98.00 344 LEU A O 1
ATOM 2621 N N . TYR A 1 345 ? -16.995 -10.259 15.831 1.00 97.94 345 TYR A N 1
ATOM 2622 C CA . TYR A 1 345 ? -16.268 -10.896 16.928 1.00 97.94 345 TYR A CA 1
ATOM 2623 C C . TYR A 1 345 ? -17.139 -11.916 17.662 1.00 97.94 345 TYR A C 1
ATOM 2625 O O . TYR A 1 345 ? -18.365 -11.810 17.720 1.00 97.94 345 TYR A O 1
ATOM 2633 N N . VAL A 1 346 ? -16.493 -12.887 18.304 1.00 97.62 346 VAL A N 1
ATOM 2634 C CA . VAL A 1 346 ? -17.187 -13.880 19.130 1.00 97.62 346 VAL A CA 1
ATOM 2635 C C . VAL A 1 346 ? -17.641 -13.221 20.431 1.00 97.62 346 VAL A C 1
ATOM 2637 O O . VAL A 1 346 ? -16.831 -12.637 21.148 1.00 97.62 346 VAL A O 1
ATOM 2640 N N . THR A 1 347 ? -18.920 -13.330 20.793 1.00 98.00 347 THR A N 1
ATOM 2641 C CA . THR A 1 347 ? -19.416 -12.731 22.040 1.00 98.00 347 THR A CA 1
ATOM 2642 C C . THR A 1 347 ? -20.535 -13.516 22.705 1.00 98.00 347 THR A C 1
ATOM 2644 O O . THR A 1 347 ? -21.326 -14.191 22.050 1.00 98.00 347 THR A O 1
ATOM 2647 N N . ASN A 1 348 ? -20.581 -13.444 24.035 1.00 95.44 348 ASN A N 1
ATOM 2648 C CA . ASN A 1 348 ? -21.693 -13.924 24.845 1.00 95.44 348 ASN A CA 1
ATOM 2649 C C . ASN A 1 348 ? -21.749 -13.172 26.186 1.00 95.44 348 ASN A C 1
ATOM 2651 O O . ASN A 1 348 ? -20.830 -12.432 26.553 1.00 95.44 348 ASN A O 1
ATOM 2655 N N . ALA A 1 349 ? -22.835 -13.393 26.922 1.00 94.69 349 ALA A N 1
ATOM 2656 C CA . ALA A 1 349 ? -23.061 -12.830 28.247 1.00 94.69 349 ALA A CA 1
ATOM 2657 C C . ALA A 1 349 ? -23.390 -13.908 29.295 1.00 94.69 349 ALA A C 1
ATOM 2659 O O . ALA A 1 349 ? -24.156 -13.662 30.229 1.00 94.69 349 ALA A O 1
ATOM 2660 N N . ASP A 1 350 ? -22.837 -15.116 29.141 1.00 90.12 350 ASP A N 1
ATOM 2661 C CA . ASP A 1 350 ? -23.157 -16.248 30.020 1.00 90.12 350 ASP A CA 1
ATOM 2662 C C . ASP A 1 350 ? -22.717 -15.986 31.482 1.00 90.12 350 ASP A C 1
ATOM 2664 O O . ASP A 1 350 ? -23.396 -16.418 32.417 1.00 90.12 350 ASP A O 1
ATOM 2668 N N . GLY A 1 351 ? -21.670 -15.175 31.696 1.00 83.31 351 GLY A N 1
ATOM 2669 C CA . GLY A 1 351 ? -21.209 -14.753 33.028 1.00 83.31 351 GLY A CA 1
ATOM 2670 C C . GLY A 1 351 ? -22.220 -13.901 33.811 1.00 83.31 351 GLY A C 1
ATOM 2671 O O . GLY A 1 351 ? -22.282 -13.987 35.038 1.00 83.31 351 GLY A O 1
ATOM 2672 N N . LEU A 1 352 ? -23.114 -13.168 33.127 1.00 85.56 352 LEU A N 1
ATOM 2673 C CA . LEU A 1 352 ? -24.167 -12.378 33.790 1.00 85.56 352 LEU A CA 1
ATOM 2674 C C . LEU A 1 352 ? -25.166 -13.259 34.559 1.00 85.56 352 LEU A C 1
ATOM 2676 O O . LEU A 1 352 ? -25.724 -12.832 35.572 1.00 85.56 352 LEU A O 1
ATOM 2680 N N . LYS A 1 353 ? -25.399 -14.493 34.092 1.00 70.69 353 LYS A N 1
ATOM 2681 C CA . LYS A 1 353 ? -26.299 -15.450 34.756 1.00 70.69 353 LYS A CA 1
ATOM 2682 C C . LYS A 1 353 ? -25.670 -16.018 36.030 1.00 70.69 353 LYS A C 1
ATOM 2684 O O . LYS A 1 353 ? -26.361 -16.162 37.035 1.00 70.69 353 LYS A O 1
ATOM 2689 N N . GLN A 1 354 ? -24.363 -16.278 36.001 1.00 60.16 354 GLN A N 1
ATOM 2690 C CA . GLN A 1 354 ? -23.612 -16.811 37.142 1.00 60.16 354 GLN A CA 1
ATOM 2691 C C . GLN A 1 354 ? -23.461 -15.775 38.266 1.00 60.16 354 GLN A C 1
ATOM 2693 O O . GLN A 1 354 ? -23.629 -16.115 39.434 1.00 60.16 354 GLN A O 1
ATOM 2698 N N . GLY A 1 355 ? -23.254 -14.494 37.933 1.00 57.28 355 GLY A N 1
ATOM 2699 C CA . GLY A 1 355 ? -23.194 -13.416 38.930 1.00 57.28 355 GLY A CA 1
ATOM 2700 C C . GLY A 1 355 ? -24.491 -13.243 39.734 1.00 57.28 355 GLY A C 1
ATOM 2701 O O . GLY A 1 355 ? -24.442 -12.997 40.938 1.00 57.28 355 GLY A O 1
ATOM 2702 N N . ARG A 1 356 ? -25.658 -13.444 39.102 1.00 55.66 356 ARG A N 1
ATOM 2703 C CA . ARG A 1 356 ? -26.960 -13.422 39.798 1.00 55.66 356 ARG A CA 1
ATOM 2704 C C . ARG A 1 356 ? -27.144 -14.606 40.749 1.00 55.66 356 ARG A C 1
ATOM 2706 O O . ARG A 1 356 ? -27.700 -14.423 41.825 1.00 55.66 356 ARG A O 1
ATOM 2713 N N . GLN A 1 357 ? -26.659 -15.792 40.382 1.00 51.69 357 GLN A N 1
ATOM 2714 C CA . GLN A 1 357 ? -26.725 -16.978 41.246 1.00 51.69 357 GLN A CA 1
ATOM 2715 C C . GLN A 1 357 ? -25.749 -16.881 42.432 1.00 51.69 357 GLN A C 1
ATOM 2717 O O . GLN A 1 357 ? -26.128 -17.200 43.556 1.00 51.69 357 GLN A O 1
ATOM 2722 N N . GLY A 1 358 ? -24.539 -16.350 42.221 1.00 48.34 358 GLY A N 1
ATOM 2723 C CA . GLY A 1 358 ? -23.564 -16.125 43.296 1.00 48.34 358 GLY A CA 1
ATOM 2724 C C . GLY A 1 358 ? -23.972 -15.030 44.292 1.00 48.34 358 GLY A C 1
ATOM 2725 O O . GLY A 1 358 ? -23.714 -15.163 45.487 1.00 48.34 358 GLY A O 1
ATOM 2726 N N . ALA A 1 359 ? -24.659 -13.974 43.837 1.00 47.50 359 ALA A N 1
ATOM 2727 C CA . ALA A 1 359 ? -25.239 -12.960 44.724 1.00 47.50 359 ALA A CA 1
ATOM 2728 C C . ALA A 1 359 ? -26.379 -13.529 45.588 1.00 47.50 359 ALA A C 1
ATOM 2730 O O . ALA A 1 359 ? -26.507 -13.166 46.752 1.00 47.50 359 ALA A O 1
ATOM 2731 N N . HIS A 1 360 ? -27.164 -14.465 45.045 1.00 45.09 360 HIS A N 1
ATOM 2732 C CA . HIS A 1 360 ? -28.212 -15.147 45.802 1.00 45.09 360 HIS A CA 1
ATOM 2733 C C . HIS A 1 360 ? -27.643 -16.139 46.830 1.00 45.09 360 HIS A C 1
ATOM 2735 O O . HIS A 1 360 ? -28.254 -16.329 47.872 1.00 45.09 360 HIS A O 1
ATOM 2741 N N . GLN A 1 361 ? -26.475 -16.745 46.579 1.00 44.03 361 GLN A N 1
ATOM 2742 C CA . GLN A 1 361 ? -25.813 -17.640 47.542 1.00 44.03 361 GLN A CA 1
ATOM 2743 C C . GLN A 1 361 ? -25.090 -16.899 48.675 1.00 44.03 361 GLN A C 1
ATOM 2745 O O . GLN A 1 361 ? -25.035 -17.411 49.786 1.00 44.03 361 GLN A O 1
ATOM 2750 N N . ARG A 1 362 ? -24.570 -15.685 48.442 1.00 45.84 362 ARG A N 1
ATOM 2751 C CA . ARG A 1 362 ? -23.927 -14.888 49.507 1.00 45.84 362 ARG A CA 1
ATOM 2752 C C . ARG A 1 362 ? -24.906 -14.288 50.517 1.00 45.84 362 ARG A C 1
ATOM 2754 O O . ARG A 1 362 ? -24.480 -13.943 51.608 1.00 45.84 362 ARG A O 1
ATOM 2761 N N . ASN A 1 363 ? -26.191 -14.207 50.176 1.00 45.00 363 ASN A N 1
ATOM 2762 C CA . ASN A 1 363 ? -27.245 -13.789 51.103 1.00 45.00 363 ASN A CA 1
ATOM 2763 C C . ASN A 1 363 ? -27.793 -14.947 51.967 1.00 45.00 363 ASN A C 1
ATOM 2765 O O . ASN A 1 363 ? -28.769 -14.740 52.674 1.00 45.00 363 ASN A O 1
ATOM 2769 N N . PHE A 1 364 ? -27.189 -16.143 51.900 1.00 42.03 364 PHE A N 1
ATOM 2770 C CA . PHE A 1 364 ? -27.519 -17.316 52.726 1.00 42.03 364 PHE A CA 1
ATOM 2771 C C . PHE A 1 364 ? -26.262 -17.901 53.393 1.00 42.03 364 PHE A C 1
ATOM 2773 O O . PHE A 1 364 ? -26.035 -19.110 53.384 1.00 42.03 364 PHE A O 1
ATOM 2780 N N . VAL A 1 365 ? -25.407 -17.035 53.938 1.00 37.38 365 VAL A N 1
ATOM 2781 C CA . VAL A 1 365 ? -24.515 -17.437 55.031 1.00 37.38 365 VAL A CA 1
ATOM 2782 C C . VAL A 1 365 ? -25.031 -16.695 56.251 1.00 37.38 365 VAL A C 1
ATOM 2784 O O . VAL A 1 365 ? -24.656 -15.550 56.492 1.00 37.38 365 VAL A O 1
ATOM 2787 N N . ASP A 1 366 ? -26.002 -17.332 56.899 1.00 35.50 366 ASP A N 1
ATOM 2788 C CA . ASP A 1 366 ? -26.526 -16.937 58.196 1.00 35.50 366 ASP A CA 1
ATOM 2789 C C . ASP A 1 366 ? -25.414 -17.043 59.247 1.00 35.50 366 ASP A C 1
ATOM 2791 O O . ASP A 1 366 ? -24.614 -17.986 59.237 1.00 35.50 366 ASP A O 1
ATOM 2795 N N . ASP A 1 367 ? -25.383 -16.033 60.116 1.00 38.41 367 ASP A N 1
ATOM 2796 C CA . ASP A 1 367 ? -24.898 -16.146 61.486 1.00 38.41 367 ASP A CA 1
ATOM 2797 C C . ASP A 1 367 ? -25.553 -17.373 62.143 1.00 38.41 367 ASP A C 1
ATOM 2799 O O . ASP A 1 367 ? -26.777 -17.421 62.258 1.00 38.41 367 ASP A O 1
ATOM 2803 N N . ASP A 1 368 ? -24.729 -18.331 62.567 1.00 35.56 368 ASP A N 1
ATOM 2804 C CA . ASP A 1 368 ? -24.919 -19.140 63.779 1.00 35.56 368 ASP A CA 1
ATOM 2805 C C . ASP A 1 368 ? -23.565 -19.697 64.256 1.00 35.56 368 ASP A C 1
ATOM 2807 O O . ASP A 1 368 ? -22.856 -20.357 63.453 1.00 35.56 368 ASP A O 1
#

Foldseek 3Di:
DWDWAFQQQVLVVLQADDQQAAFPLQLCVSRVPQNVLVVVQKDFPPDFAQFHADPVDDDPQDDFGWDQDPPRWIWTHAPDVVRPDDIGTDDRNRRGGMGGDVQVVLVLCCVQQVFAADDWDDAPQQKTWRGWAFLFFQDTETEIEGRRHDDNPPLDLVSCPVVLVDDDDYEYEHSAPPSHDPVNVVVCVVSNYHYDHCSQQWIATPVSRIHGDPVVNVVRVVRSVVSVVVCPDPPQLAQDGHHHPDDQAQKEWEAQALFWIWIDHPRDIDIDGCVSLVQADPVPRHGHVLSVVVQVCQQVQFKDAQDPDPVVVVSLVVNQVSVCSHRNNPDRQWDDDPRMIGGSHGHHHPNHVVVVVVVVVVVPPDDD

Sequence (368 aa):
MITVRKLTNFWETLDMLTDMGMPAISWRGGHPGEWEVVRPLLVNTGRRAASVDCPSGAGEFCPRKVIELSGGRMIAECQDIPAVCDTLEVTLADIQMQRVDRAKFAAMICDTLNLTPAQQKPLPGGLFAIGSRGVVAGRSVTVFGLFQGGSQPERGLAVFDLLQEVAQPQLLLVPTAHTLSEDQKRHLARIGTEYRALDDALLADDAHNVCAAAVVTDLLAKMENAISQSLQSPASELLWQLPPDATWPKMKIVFQSDEVINITYGGDTKRFEPAQLGMTKANSGKPTNQWVMLKAIAIGRGTIPFPSEAKLQKQKQALSKKLIAAFGIKDDPIEVRDGSYVALYVTNADGLKQGRQGAHQRNFVDDD

Organism: NCBI:txid1114964